Protein AF-A0A3D4CAU3-F1 (afdb_monomer)

Structure (mmCIF, N/CA/C/O backbone):
data_AF-A0A3D4CAU3-F1
#
_entry.id   AF-A0A3D4CAU3-F1
#
loop_
_atom_site.group_PDB
_atom_site.id
_atom_site.type_symbol
_atom_site.label_atom_id
_atom_site.label_alt_id
_atom_site.label_comp_id
_atom_site.label_asym_id
_atom_site.label_entity_id
_atom_site.label_seq_id
_atom_site.pdbx_PDB_ins_code
_atom_site.Cartn_x
_atom_site.Cartn_y
_atom_site.Cartn_z
_atom_site.occupancy
_atom_site.B_iso_or_equiv
_atom_site.auth_seq_id
_atom_site.auth_comp_id
_atom_site.auth_asym_id
_atom_site.auth_atom_id
_atom_site.pdbx_PDB_model_num
ATOM 1 N N . MET A 1 1 ? 18.551 -34.028 -12.114 1.00 36.06 1 MET A N 1
ATOM 2 C CA . MET A 1 1 ? 19.216 -32.709 -12.064 1.00 36.06 1 MET A CA 1
ATOM 3 C C . MET A 1 1 ? 18.669 -31.884 -13.228 1.00 36.06 1 MET A C 1
ATOM 5 O O . MET A 1 1 ? 19.133 -32.036 -14.348 1.00 36.06 1 MET A O 1
ATOM 9 N N . ILE A 1 2 ? 17.572 -31.149 -13.015 1.00 36.88 2 ILE A N 1
ATOM 10 C CA . ILE A 1 2 ? 16.923 -30.351 -14.068 1.00 36.88 2 ILE A CA 1
ATOM 11 C C . ILE A 1 2 ? 17.601 -28.984 -14.048 1.00 36.88 2 ILE A C 1
ATOM 13 O O . ILE A 1 2 ? 17.385 -28.197 -13.133 1.00 36.88 2 ILE A O 1
ATOM 17 N N . THR A 1 3 ? 18.489 -28.734 -15.006 1.00 39.81 3 THR A N 1
ATOM 18 C CA . THR A 1 3 ? 19.108 -27.423 -15.190 1.00 39.81 3 THR A CA 1
ATOM 19 C C . THR A 1 3 ? 18.064 -26.455 -15.742 1.00 39.81 3 THR A C 1
ATOM 21 O O . THR A 1 3 ? 17.482 -26.667 -16.807 1.00 39.81 3 THR A O 1
ATOM 24 N N . ASP A 1 4 ? 17.797 -25.402 -14.970 1.00 43.75 4 ASP A N 1
ATOM 25 C CA . ASP A 1 4 ? 16.832 -24.351 -15.276 1.00 43.75 4 ASP A CA 1
ATOM 26 C C . ASP A 1 4 ? 17.246 -23.584 -16.548 1.00 43.75 4 ASP A C 1
ATOM 28 O O . ASP A 1 4 ? 18.034 -22.636 -16.511 1.00 43.75 4 ASP A O 1
ATOM 32 N N . LYS A 1 5 ? 16.700 -24.000 -17.699 1.00 42.47 5 LYS A N 1
ATOM 33 C CA . LYS A 1 5 ? 16.861 -23.338 -19.008 1.00 42.47 5 LYS A CA 1
ATOM 34 C C . LYS A 1 5 ? 16.330 -21.892 -19.029 1.00 42.47 5 LYS A C 1
ATOM 36 O O . LYS A 1 5 ? 16.591 -21.179 -19.999 1.00 42.47 5 LYS A O 1
ATOM 41 N N . ASN A 1 6 ? 15.607 -21.437 -17.999 1.00 48.41 6 ASN A N 1
ATOM 42 C CA . ASN A 1 6 ? 15.067 -20.077 -17.928 1.00 48.41 6 ASN A CA 1
ATOM 43 C C . ASN A 1 6 ? 16.007 -19.066 -17.257 1.00 48.41 6 ASN A C 1
ATOM 45 O O . ASN A 1 6 ? 15.749 -17.864 -17.354 1.00 48.41 6 ASN A O 1
ATOM 49 N N . SER A 1 7 ? 17.094 -19.499 -16.611 1.00 47.62 7 SER A N 1
ATOM 50 C CA . SER A 1 7 ? 18.098 -18.578 -16.054 1.00 47.62 7 SER A CA 1
ATOM 51 C C . SER A 1 7 ? 18.842 -17.827 -17.167 1.00 47.62 7 SER A C 1
ATOM 53 O O . SER A 1 7 ? 18.922 -16.602 -17.140 1.00 47.62 7 SER A O 1
ATOM 55 N N . GLY A 1 8 ? 19.253 -18.533 -18.226 1.00 42.53 8 GLY A N 1
ATOM 56 C CA . GLY A 1 8 ? 19.983 -17.949 -19.357 1.00 42.53 8 GLY A CA 1
ATOM 57 C C . GLY A 1 8 ? 19.177 -16.922 -20.161 1.00 42.53 8 GLY A C 1
ATOM 58 O O . GLY A 1 8 ? 19.728 -15.920 -20.603 1.00 42.53 8 GLY A O 1
ATOM 59 N N . LYS A 1 9 ? 17.858 -17.110 -20.312 1.00 44.03 9 LYS A N 1
ATOM 60 C CA . LYS A 1 9 ? 16.991 -16.144 -21.018 1.00 44.03 9 LYS A CA 1
ATOM 61 C C . LYS A 1 9 ? 16.744 -14.868 -20.207 1.00 44.03 9 LYS A C 1
ATOM 63 O O . LYS A 1 9 ? 16.724 -13.786 -20.789 1.00 44.03 9 LYS A O 1
ATOM 68 N N . ARG A 1 10 ? 16.588 -14.987 -18.881 1.00 47.59 10 ARG A N 1
ATOM 69 C CA . ARG A 1 10 ? 16.491 -13.837 -17.960 1.00 47.59 10 ARG A CA 1
ATOM 70 C C . ARG A 1 10 ? 17.778 -13.010 -17.982 1.00 47.59 10 ARG A C 1
ATOM 72 O O . ARG A 1 10 ? 17.723 -11.791 -18.104 1.00 47.59 10 ARG A O 1
ATOM 79 N N . ASP A 1 11 ? 18.919 -13.688 -17.977 1.00 51.91 11 ASP A N 1
ATOM 80 C CA . ASP A 1 11 ? 20.245 -13.070 -17.986 1.00 51.91 11 ASP A CA 1
ATOM 81 C C . ASP A 1 11 ? 20.558 -12.360 -19.323 1.00 51.91 11 ASP A C 1
ATOM 83 O O . ASP A 1 11 ? 21.104 -11.258 -19.349 1.00 51.91 11 ASP A O 1
ATOM 87 N N . ILE A 1 12 ? 20.116 -12.929 -20.453 1.00 52.94 12 ILE A N 1
ATOM 88 C CA . ILE A 1 12 ? 20.201 -12.297 -21.783 1.00 52.94 12 ILE A CA 1
ATOM 89 C C . ILE A 1 12 ? 19.294 -11.062 -21.883 1.00 52.94 12 ILE A C 1
ATOM 91 O O . ILE A 1 12 ? 19.725 -10.035 -22.404 1.00 52.94 12 ILE A O 1
ATOM 95 N N . GLY A 1 13 ? 18.063 -11.122 -21.363 1.00 50.91 13 GLY A N 1
ATOM 96 C CA . GLY A 1 13 ? 17.147 -9.975 -21.357 1.00 50.91 13 GLY A CA 1
ATOM 97 C C . GLY A 1 13 ? 17.692 -8.791 -20.548 1.00 50.91 13 GLY A C 1
ATOM 98 O O . GLY A 1 13 ? 17.679 -7.655 -21.023 1.00 50.91 13 GLY A O 1
ATOM 99 N N . ILE A 1 14 ? 18.261 -9.068 -19.370 1.00 54.97 14 ILE A N 1
ATOM 100 C CA . ILE A 1 14 ? 18.934 -8.068 -18.526 1.00 54.97 14 ILE A CA 1
ATOM 101 C C . ILE A 1 14 ? 20.170 -7.490 -19.231 1.00 54.97 14 ILE A C 1
ATOM 103 O O . ILE A 1 14 ? 20.378 -6.274 -19.205 1.00 54.97 14 ILE A O 1
ATOM 107 N N . LYS A 1 15 ? 20.967 -8.320 -19.916 1.00 47.09 15 LYS A N 1
ATOM 108 C CA . LYS A 1 15 ? 22.127 -7.866 -20.705 1.00 47.09 15 LYS A CA 1
ATOM 109 C C . LYS A 1 15 ? 21.728 -6.964 -21.874 1.00 47.09 15 LYS A C 1
ATOM 111 O O . LYS A 1 15 ? 22.348 -5.921 -22.056 1.00 47.09 15 LYS A O 1
ATOM 116 N N . ILE A 1 16 ? 20.672 -7.297 -22.618 1.00 58.72 16 ILE A N 1
ATOM 117 C CA . ILE A 1 16 ? 20.190 -6.478 -23.746 1.00 58.72 16 ILE A CA 1
ATOM 118 C C . ILE A 1 16 ? 19.695 -5.110 -23.261 1.00 58.72 16 ILE A C 1
ATOM 120 O O . ILE A 1 16 ? 20.018 -4.090 -23.865 1.00 58.72 16 ILE A O 1
ATOM 124 N N . ILE A 1 17 ? 18.974 -5.063 -22.141 1.00 59.72 17 ILE A N 1
ATOM 125 C CA . ILE A 1 17 ? 18.500 -3.807 -21.541 1.00 59.72 17 ILE A CA 1
ATOM 126 C C . ILE A 1 17 ? 19.662 -2.979 -21.010 1.00 59.72 17 ILE A C 1
ATOM 128 O O . ILE A 1 17 ? 19.688 -1.769 -21.208 1.00 59.72 17 ILE A O 1
ATOM 132 N N . SER A 1 18 ? 20.650 -3.623 -20.391 1.00 57.09 18 SER A N 1
ATOM 133 C CA . SER A 1 18 ? 21.859 -2.945 -19.921 1.00 57.09 18 SER A CA 1
ATOM 134 C C . SER A 1 18 ? 22.619 -2.312 -21.089 1.00 57.09 18 SER A C 1
ATOM 136 O O . SER A 1 18 ? 23.052 -1.170 -20.987 1.00 57.09 18 SER A O 1
ATOM 138 N N . VAL A 1 19 ? 22.702 -2.999 -22.233 1.00 58.72 19 VAL A N 1
ATOM 139 C CA . VAL A 1 19 ? 23.301 -2.466 -23.466 1.00 58.72 19 VAL A CA 1
ATOM 140 C C . VAL A 1 19 ? 22.460 -1.331 -24.062 1.00 58.72 19 VAL A C 1
ATOM 142 O O . VAL A 1 19 ? 23.028 -0.311 -24.438 1.00 58.72 19 VAL A O 1
ATOM 145 N N . LEU A 1 20 ? 21.126 -1.438 -24.094 1.00 56.75 20 LEU A N 1
ATOM 146 C CA . LEU A 1 20 ? 20.252 -0.361 -24.583 1.00 56.75 20 LEU A CA 1
ATOM 147 C C . LEU A 1 20 ? 20.334 0.895 -23.699 1.00 56.75 20 LEU A C 1
ATOM 149 O O . LEU A 1 20 ? 20.398 2.012 -24.207 1.00 56.75 20 LEU A O 1
ATOM 153 N N . ILE A 1 21 ? 20.379 0.714 -22.376 1.00 59.22 21 ILE A N 1
ATOM 154 C CA . ILE A 1 21 ? 20.575 1.790 -21.398 1.00 59.22 21 ILE A CA 1
ATOM 155 C C . ILE A 1 21 ? 21.960 2.413 -21.578 1.00 59.22 21 ILE A C 1
ATOM 157 O O . ILE A 1 21 ? 22.061 3.635 -21.624 1.00 59.22 21 ILE A O 1
ATOM 161 N N . CYS A 1 22 ? 23.014 1.608 -21.740 1.00 56.44 22 CYS A N 1
ATOM 162 C CA . CYS A 1 22 ? 24.357 2.113 -22.018 1.00 56.44 22 CYS A CA 1
ATOM 163 C C . CYS A 1 22 ? 24.415 2.895 -23.335 1.00 56.44 22 CYS A C 1
ATOM 165 O O . CYS A 1 22 ? 25.023 3.956 -23.364 1.00 56.44 22 CYS A O 1
ATOM 167 N N . LEU A 1 23 ? 23.743 2.449 -24.399 1.00 54.41 23 LEU A N 1
ATOM 168 C CA . LEU A 1 23 ? 23.708 3.176 -25.673 1.00 54.41 23 LEU A CA 1
ATOM 169 C C . LEU A 1 23 ? 22.990 4.529 -25.555 1.00 54.41 23 LEU A C 1
ATOM 171 O O . LEU A 1 23 ? 23.456 5.504 -26.130 1.00 54.41 23 LEU A O 1
ATOM 175 N N . ILE A 1 24 ? 21.925 4.622 -24.752 1.00 55.97 24 ILE A N 1
ATOM 176 C CA . ILE A 1 24 ? 21.231 5.891 -24.461 1.00 55.97 24 ILE A CA 1
ATOM 177 C C . ILE A 1 24 ? 22.095 6.815 -23.577 1.00 55.97 24 ILE A C 1
ATOM 179 O O . ILE A 1 24 ? 22.087 8.034 -23.755 1.00 55.97 24 ILE A O 1
ATOM 183 N N . VAL A 1 25 ? 22.855 6.245 -22.635 1.00 50.62 25 VAL A N 1
ATOM 184 C CA . VAL A 1 25 ? 23.701 6.975 -21.672 1.00 50.62 25 VAL A CA 1
ATOM 185 C C . VAL A 1 25 ? 25.020 7.455 -22.292 1.00 50.62 25 VAL A C 1
ATOM 187 O O . VAL A 1 25 ? 25.486 8.535 -21.945 1.00 50.62 25 VAL A O 1
ATOM 190 N N . VAL A 1 26 ? 25.617 6.707 -23.225 1.00 50.75 26 VAL A N 1
ATOM 191 C CA . VAL A 1 26 ? 26.909 7.052 -23.853 1.00 50.75 26 VAL A CA 1
ATOM 192 C C . VAL A 1 26 ? 26.775 8.199 -24.866 1.00 50.75 26 VAL A C 1
ATOM 194 O O . VAL A 1 26 ? 27.728 8.945 -25.069 1.00 50.75 26 VAL A O 1
ATOM 197 N N . SER A 1 27 ? 25.588 8.423 -25.441 1.00 51.38 27 SER A N 1
ATOM 198 C CA . SER A 1 27 ? 25.324 9.555 -26.348 1.00 51.38 27 SER A CA 1
ATOM 199 C C . SER A 1 27 ? 24.945 10.875 -25.658 1.00 51.38 27 SER A C 1
ATOM 201 O O . SER A 1 27 ? 24.767 11.882 -26.338 1.00 51.38 27 SER A O 1
ATOM 203 N N . PHE A 1 28 ? 24.808 10.910 -24.328 1.00 49.53 28 PHE A N 1
ATOM 204 C CA . PHE A 1 28 ? 24.347 12.100 -23.609 1.00 49.53 28 PHE A CA 1
ATOM 205 C C . PHE A 1 28 ? 25.097 12.266 -22.276 1.00 49.53 28 PHE A C 1
ATOM 207 O O . PHE A 1 28 ? 24.905 11.452 -21.373 1.00 49.53 28 PHE A O 1
ATOM 214 N N . PRO A 1 29 ? 25.823 13.377 -22.041 1.00 43.00 29 PRO A N 1
ATOM 215 C CA . PRO A 1 29 ? 26.309 13.772 -20.708 1.00 43.00 29 PRO A CA 1
ATOM 216 C C . PRO A 1 29 ? 25.163 14.163 -19.737 1.00 43.00 29 PRO A C 1
ATOM 218 O O . PRO A 1 29 ? 25.324 15.001 -18.855 1.00 43.00 29 PRO A O 1
ATOM 221 N N . LEU A 1 30 ? 23.967 13.591 -19.914 1.00 47.00 30 LEU A N 1
ATOM 222 C CA . LEU A 1 30 ? 22.668 14.113 -19.484 1.00 47.00 30 LEU A CA 1
ATOM 223 C C . LEU A 1 30 ? 21.859 13.101 -18.660 1.00 47.00 30 LEU A C 1
ATOM 225 O O . LEU A 1 30 ? 20.650 13.261 -18.543 1.00 47.00 30 LEU A O 1
ATOM 229 N N . SER A 1 31 ? 22.465 12.062 -18.079 1.00 54.88 31 SER A N 1
ATOM 230 C CA . SER A 1 31 ? 21.725 10.984 -17.388 1.00 54.88 31 SER A CA 1
ATOM 231 C C . SER A 1 31 ? 20.725 11.492 -16.331 1.00 54.88 31 SER A C 1
ATOM 233 O O . SER A 1 31 ? 19.610 10.982 -16.254 1.00 54.88 31 SER A O 1
ATOM 235 N N . LYS A 1 32 ? 21.060 12.565 -15.596 1.00 54.97 32 LYS A N 1
ATOM 236 C CA . LYS A 1 32 ? 20.158 13.226 -14.629 1.00 54.97 32 LYS A CA 1
ATOM 237 C C . LYS A 1 32 ? 19.030 14.050 -15.269 1.00 54.97 32 LYS A C 1
ATOM 239 O O . LYS A 1 32 ? 17.979 14.210 -14.656 1.00 54.97 32 LYS A O 1
ATOM 244 N N . ALA A 1 33 ? 19.235 14.597 -16.466 1.00 57.69 33 ALA A N 1
ATOM 245 C CA . ALA A 1 33 ? 18.238 15.400 -17.181 1.00 57.69 33 ALA A CA 1
ATOM 246 C C . ALA A 1 33 ? 17.327 14.532 -18.064 1.00 57.69 33 ALA A C 1
ATOM 248 O O . ALA A 1 33 ? 16.121 14.762 -18.110 1.00 57.69 33 ALA A O 1
ATOM 249 N N . ALA A 1 34 ? 17.873 13.479 -18.681 1.00 57.75 34 ALA A N 1
ATOM 250 C CA . ALA A 1 34 ? 17.109 12.438 -19.364 1.00 57.75 34 ALA A CA 1
ATOM 251 C C . ALA A 1 34 ? 16.127 11.775 -18.396 1.00 57.75 34 ALA A C 1
ATOM 253 O O . ALA A 1 34 ? 14.964 11.581 -18.733 1.00 57.75 34 ALA A O 1
ATOM 254 N N . ASP A 1 35 ? 16.554 11.546 -17.154 1.00 62.97 35 ASP A N 1
ATOM 255 C CA . ASP A 1 35 ? 15.672 11.087 -16.093 1.00 62.97 35 ASP A CA 1
ATOM 256 C C . ASP A 1 35 ? 14.487 12.027 -15.844 1.00 62.97 35 ASP A C 1
ATOM 258 O O . ASP A 1 35 ? 13.463 11.560 -15.381 1.00 62.97 35 ASP A O 1
ATOM 262 N N . LYS A 1 36 ? 14.567 13.328 -16.127 1.00 65.00 36 LYS A N 1
ATOM 263 C CA . LYS A 1 36 ? 13.467 14.270 -15.858 1.00 65.00 36 LYS A CA 1
ATOM 264 C C . LYS A 1 36 ? 12.491 14.442 -17.021 1.00 65.00 36 LYS A C 1
ATOM 266 O O . LYS A 1 36 ? 11.392 14.929 -16.791 1.00 65.00 36 LYS A O 1
ATOM 271 N N . ILE A 1 37 ? 12.880 14.082 -18.247 1.00 66.75 37 ILE A N 1
ATOM 272 C CA . ILE A 1 37 ? 12.154 14.499 -19.465 1.00 66.75 37 ILE A CA 1
ATOM 273 C C . ILE A 1 37 ? 11.960 13.340 -20.464 1.00 66.75 37 ILE A C 1
ATOM 275 O O . ILE A 1 37 ? 11.021 13.349 -21.255 1.00 66.75 37 ILE A O 1
ATOM 279 N N . CYS A 1 38 ? 12.802 12.301 -20.430 1.00 77.81 38 CYS A N 1
ATOM 280 C CA . CYS A 1 38 ? 12.772 11.216 -21.411 1.00 77.81 38 CYS A CA 1
ATOM 281 C C . CYS A 1 38 ? 11.786 10.111 -21.011 1.00 77.81 38 CYS A C 1
ATOM 283 O O . CYS A 1 38 ? 12.129 9.170 -20.292 1.00 77.81 38 CYS A O 1
ATOM 285 N N . TYR A 1 39 ? 10.564 10.200 -21.537 1.00 80.38 39 TYR A N 1
ATOM 286 C CA . TYR A 1 39 ? 9.496 9.235 -21.278 1.00 80.38 39 TYR A CA 1
ATOM 287 C C . TYR A 1 39 ? 9.905 7.758 -21.484 1.00 80.38 39 TYR A C 1
ATOM 289 O O . TYR A 1 39 ? 9.725 6.976 -20.546 1.00 80.38 39 TYR A O 1
ATOM 297 N N . PRO A 1 40 ? 10.500 7.336 -22.626 1.00 83.50 40 PRO A N 1
ATOM 298 C CA . PRO A 1 40 ? 10.855 5.928 -22.833 1.00 83.50 40 PRO A CA 1
ATOM 299 C C . PRO A 1 40 ? 11.849 5.400 -21.794 1.00 83.50 40 PRO A C 1
ATOM 301 O O . PRO A 1 40 ? 11.735 4.263 -21.338 1.00 83.50 40 PRO A O 1
ATOM 304 N N . TYR A 1 41 ? 12.800 6.244 -21.386 1.00 82.12 41 TYR A N 1
ATOM 305 C CA . TYR A 1 41 ? 13.806 5.901 -20.387 1.00 82.12 41 TYR A CA 1
ATOM 306 C C . TYR A 1 41 ? 13.187 5.727 -18.996 1.00 82.12 41 TYR A C 1
ATOM 308 O O . TYR A 1 41 ? 13.441 4.728 -18.320 1.00 82.12 41 TYR A O 1
ATOM 316 N N . VAL A 1 42 ? 12.324 6.659 -18.584 1.00 85.38 42 VAL A N 1
ATOM 317 C CA . VAL A 1 42 ? 11.653 6.596 -17.279 1.00 85.38 42 VAL A CA 1
ATOM 318 C C . VAL A 1 42 ? 10.666 5.429 -17.223 1.00 85.38 42 VAL A C 1
ATOM 320 O O . VAL A 1 42 ? 10.639 4.708 -16.227 1.00 85.38 42 VAL A O 1
ATOM 323 N N . LYS A 1 43 ? 9.932 5.163 -18.310 1.00 88.62 43 LYS A N 1
ATOM 324 C CA . LYS A 1 43 ? 9.073 3.977 -18.432 1.00 88.62 43 LYS A CA 1
ATOM 325 C C . LYS A 1 43 ? 9.876 2.684 -18.272 1.00 88.62 43 LYS A C 1
ATOM 327 O O . LYS A 1 43 ? 9.462 1.802 -17.526 1.00 88.62 43 LYS A O 1
ATOM 332 N N . ALA A 1 44 ? 11.031 2.566 -18.931 1.00 89.75 44 ALA A N 1
ATOM 333 C CA . ALA A 1 44 ? 11.883 1.383 -18.805 1.00 89.75 44 ALA A CA 1
ATOM 334 C C . ALA A 1 44 ? 12.350 1.163 -17.355 1.00 89.75 44 ALA A C 1
ATOM 336 O O . ALA A 1 44 ? 12.348 0.031 -16.873 1.00 89.75 44 ALA A O 1
ATOM 337 N N . LYS A 1 45 ? 12.683 2.240 -16.630 1.00 91.69 45 LYS A N 1
ATOM 338 C CA . LYS A 1 45 ? 13.014 2.162 -15.201 1.00 91.69 45 LYS A CA 1
ATOM 339 C C . LYS A 1 45 ? 11.822 1.766 -14.329 1.00 91.69 45 LYS A C 1
ATOM 341 O O . LYS A 1 45 ? 12.009 0.961 -13.421 1.00 91.69 45 LYS A O 1
ATOM 346 N N . ALA A 1 46 ? 10.623 2.279 -14.612 1.00 91.56 46 ALA A N 1
ATOM 347 C CA . ALA A 1 46 ? 9.400 1.888 -13.910 1.00 91.56 46 ALA A CA 1
ATOM 348 C C . ALA A 1 46 ? 9.126 0.385 -14.075 1.00 91.56 46 ALA A C 1
ATOM 350 O O . ALA A 1 46 ? 8.892 -0.320 -13.099 1.00 91.56 46 ALA A O 1
ATOM 351 N N . VAL A 1 47 ? 9.249 -0.138 -15.298 1.00 94.75 47 VAL A N 1
ATOM 352 C CA . VAL A 1 47 ? 9.081 -1.575 -15.556 1.00 94.75 47 VAL A CA 1
ATOM 353 C C . VAL A 1 47 ? 10.183 -2.397 -14.883 1.00 94.75 47 VAL A C 1
ATOM 355 O O . VAL A 1 47 ? 9.891 -3.432 -14.293 1.00 94.75 47 VAL A O 1
ATOM 358 N N . ALA A 1 48 ? 11.439 -1.940 -14.906 1.00 93.56 48 ALA A N 1
ATOM 359 C CA . ALA A 1 48 ? 12.535 -2.618 -14.212 1.00 93.56 48 ALA A CA 1
ATOM 360 C C . ALA A 1 48 ? 12.323 -2.665 -12.686 1.00 93.56 48 ALA A C 1
ATOM 362 O O . ALA A 1 48 ? 12.608 -3.688 -12.062 1.00 93.56 48 ALA A O 1
ATOM 363 N N . TYR A 1 49 ? 11.794 -1.586 -12.100 1.00 94.19 49 TYR A N 1
ATOM 364 C CA . TYR A 1 49 ? 11.354 -1.540 -10.704 1.00 94.19 49 TYR A CA 1
ATOM 365 C C . TYR A 1 49 ? 10.306 -2.624 -10.419 1.00 94.19 49 TYR A C 1
ATOM 367 O O . TYR A 1 49 ? 10.514 -3.445 -9.527 1.00 94.19 49 TYR A O 1
ATOM 375 N N . LEU A 1 50 ? 9.241 -2.689 -11.224 1.00 96.12 50 LEU A N 1
ATOM 376 C CA . LEU A 1 50 ? 8.171 -3.674 -11.054 1.00 96.12 50 LEU A CA 1
ATOM 377 C C . LEU A 1 50 ? 8.663 -5.117 -11.214 1.00 96.12 50 LEU A C 1
ATOM 379 O O . LEU A 1 50 ? 8.342 -5.965 -10.386 1.00 96.12 50 LEU A O 1
ATOM 383 N N . CYS A 1 51 ? 9.485 -5.390 -12.232 1.00 95.62 51 CYS A N 1
ATOM 384 C CA . CYS A 1 51 ? 10.071 -6.716 -12.450 1.00 95.62 51 CYS A CA 1
ATOM 385 C C . CYS A 1 51 ? 10.893 -7.162 -11.240 1.00 95.62 51 CYS A C 1
ATOM 387 O O . CYS A 1 51 ? 10.791 -8.306 -10.812 1.00 95.62 51 CYS A O 1
ATOM 389 N N . LYS A 1 52 ? 11.691 -6.248 -10.670 1.00 94.81 52 LYS A N 1
ATOM 390 C CA . LYS A 1 52 ? 12.503 -6.532 -9.486 1.00 94.81 52 LYS A CA 1
ATOM 391 C C . LYS A 1 52 ? 11.649 -6.756 -8.240 1.00 94.81 52 LYS A C 1
ATOM 393 O O . LYS A 1 52 ? 11.965 -7.651 -7.467 1.00 94.81 52 LYS A O 1
ATOM 398 N N . LYS A 1 53 ? 10.621 -5.930 -8.024 1.00 94.94 53 LYS A N 1
ATOM 399 C CA . LYS A 1 53 ? 9.744 -6.023 -6.850 1.00 94.94 53 LYS A CA 1
ATOM 400 C C . LYS A 1 53 ? 8.937 -7.319 -6.874 1.00 94.94 53 LYS A C 1
ATOM 402 O O . LYS A 1 53 ? 8.978 -8.069 -5.912 1.00 94.94 53 LYS A O 1
ATOM 407 N N . TYR A 1 54 ? 8.270 -7.614 -7.985 1.00 95.88 54 TYR A N 1
ATOM 408 C CA . TYR A 1 54 ? 7.321 -8.728 -8.080 1.00 95.88 54 TYR A CA 1
ATOM 409 C C . TYR A 1 54 ? 7.908 -10.031 -8.634 1.00 95.88 54 TYR A C 1
ATOM 411 O O . TYR A 1 54 ? 7.139 -10.951 -8.902 1.00 95.88 54 TYR A O 1
ATOM 419 N N . ASP A 1 55 ? 9.231 -10.104 -8.831 1.00 95.12 55 ASP A N 1
ATOM 420 C CA . ASP A 1 55 ? 9.922 -11.214 -9.515 1.00 95.12 55 ASP A CA 1
ATOM 421 C C . ASP A 1 55 ? 9.208 -11.632 -10.818 1.00 95.12 55 ASP A C 1
ATOM 423 O O . ASP A 1 55 ? 8.933 -12.801 -11.088 1.00 95.12 55 ASP A O 1
ATOM 427 N N . ALA A 1 56 ? 8.852 -10.629 -11.619 1.00 95.12 56 ALA A N 1
ATOM 428 C CA . ALA A 1 56 ? 8.023 -10.775 -12.811 1.00 95.12 56 ALA A CA 1
ATOM 429 C C . ALA A 1 56 ? 8.812 -10.465 -14.087 1.00 95.12 56 ALA A C 1
ATOM 431 O O . ALA A 1 56 ? 9.863 -9.813 -14.062 1.00 95.12 56 ALA A O 1
ATOM 432 N N . LYS A 1 57 ? 8.308 -10.920 -15.238 1.00 94.00 57 LYS A N 1
ATOM 433 C CA . LYS A 1 57 ? 8.905 -10.594 -16.535 1.00 94.00 57 LYS A CA 1
ATOM 434 C C . LYS A 1 57 ? 8.353 -9.268 -17.037 1.00 94.00 57 LYS A C 1
ATOM 436 O O . LYS A 1 57 ? 7.202 -8.917 -16.820 1.00 94.00 57 LYS A O 1
ATOM 441 N N . ILE A 1 58 ? 9.156 -8.584 -17.844 1.00 89.94 58 ILE A N 1
ATOM 442 C CA . ILE A 1 58 ? 8.771 -7.338 -18.525 1.00 89.94 58 ILE A CA 1
ATOM 443 C C . ILE A 1 58 ? 7.476 -7.501 -19.323 1.00 89.94 58 ILE A C 1
ATOM 445 O O . ILE A 1 58 ? 6.647 -6.599 -19.342 1.00 89.94 58 ILE A O 1
ATOM 449 N N . THR A 1 59 ? 7.307 -8.656 -19.971 1.00 91.88 59 THR A N 1
ATOM 450 C CA . THR A 1 59 ? 6.135 -8.983 -20.793 1.00 91.88 59 THR A CA 1
ATOM 451 C C . THR A 1 59 ? 4.850 -9.150 -19.994 1.00 91.88 59 THR A C 1
ATOM 453 O O . THR A 1 59 ? 3.782 -9.160 -20.596 1.00 91.88 59 THR A O 1
ATOM 456 N N . ASP A 1 60 ? 4.947 -9.293 -18.673 1.00 94.94 60 ASP A N 1
ATOM 457 C CA . ASP A 1 60 ? 3.789 -9.498 -17.807 1.00 94.94 60 ASP A CA 1
ATOM 458 C C . ASP A 1 60 ? 3.105 -8.157 -17.473 1.00 94.94 60 ASP A C 1
ATOM 460 O O . ASP A 1 60 ? 1.939 -8.140 -17.084 1.00 94.94 60 ASP A O 1
ATOM 464 N N . PHE A 1 61 ? 3.802 -7.029 -17.674 1.00 95.75 61 PHE A N 1
ATOM 465 C CA . PHE A 1 61 ? 3.288 -5.682 -17.430 1.00 95.75 61 PHE A CA 1
ATOM 466 C C . PHE A 1 61 ? 2.817 -5.022 -18.724 1.00 95.75 61 PHE A C 1
ATOM 468 O O . PHE A 1 61 ? 3.609 -4.684 -19.609 1.00 95.75 61 PHE A O 1
ATOM 475 N N . LYS A 1 62 ? 1.517 -4.753 -18.808 1.00 95.12 62 LYS A N 1
ATOM 476 C CA . LYS A 1 62 ? 0.909 -4.036 -19.930 1.00 95.12 62 LYS A CA 1
ATOM 477 C C . LYS A 1 62 ? 0.680 -2.580 -19.544 1.00 95.12 62 LYS A C 1
ATOM 479 O O . LYS A 1 62 ? -0.047 -2.303 -18.601 1.00 95.12 62 LYS A O 1
ATOM 484 N N . LEU A 1 63 ? 1.289 -1.643 -20.269 1.00 91.56 63 LEU A N 1
ATOM 485 C CA . LEU A 1 63 ? 1.006 -0.218 -20.077 1.00 91.56 63 LEU A CA 1
ATOM 486 C C . LEU A 1 63 ? -0.406 0.097 -20.593 1.00 91.56 63 LEU A C 1
ATOM 488 O O . LEU A 1 63 ? -0.715 -0.231 -21.739 1.00 91.56 63 LEU A O 1
ATOM 492 N N . ILE A 1 64 ? -1.218 0.745 -19.762 1.00 87.31 64 ILE A N 1
ATOM 493 C CA . ILE A 1 64 ? -2.578 1.189 -20.083 1.00 87.31 64 ILE A CA 1
ATOM 494 C C . ILE A 1 64 ? -2.589 2.671 -20.441 1.00 87.31 64 ILE A C 1
ATOM 496 O O . ILE A 1 64 ? -3.069 3.027 -21.513 1.00 87.31 64 ILE A O 1
ATOM 500 N N . ASP A 1 65 ? -2.012 3.509 -19.582 1.00 81.88 65 ASP A N 1
ATOM 501 C CA . ASP A 1 65 ? -1.949 4.959 -19.769 1.00 81.88 65 ASP A CA 1
ATOM 502 C C . ASP A 1 65 ? -0.704 5.548 -19.084 1.00 81.88 65 ASP A C 1
ATOM 504 O O . ASP A 1 65 ? 0.009 4.866 -18.340 1.00 81.88 65 ASP A O 1
ATOM 508 N N . SER A 1 66 ? -0.393 6.816 -19.347 1.00 81.00 66 SER A N 1
ATOM 509 C CA . SER A 1 66 ? 0.709 7.516 -18.697 1.00 81.00 66 SER A CA 1
ATOM 510 C C . SER A 1 66 ? 0.603 9.036 -18.772 1.00 81.00 66 SER A C 1
ATOM 512 O O . SER A 1 66 ? 0.284 9.592 -19.819 1.00 81.00 66 SER A O 1
ATOM 514 N N . ARG A 1 67 ? 1.034 9.717 -17.706 1.00 78.12 67 ARG A N 1
ATOM 515 C CA . ARG A 1 67 ? 1.277 11.168 -17.694 1.00 78.12 67 ARG A CA 1
ATOM 516 C C . ARG A 1 67 ? 2.759 11.445 -17.825 1.00 78.12 67 ARG A C 1
ATOM 518 O O . ARG A 1 67 ? 3.596 10.852 -17.139 1.00 78.12 67 ARG A O 1
ATOM 525 N N . HIS A 1 68 ? 3.070 12.419 -18.665 1.00 72.94 68 HIS A N 1
ATOM 526 C CA . HIS A 1 68 ? 4.420 12.935 -18.801 1.00 72.94 68 HIS A CA 1
ATOM 527 C C . HIS A 1 68 ? 4.763 13.887 -17.653 1.00 72.94 68 HIS A C 1
ATOM 529 O O . HIS A 1 68 ? 3.891 14.564 -17.112 1.00 72.94 68 HIS A O 1
ATOM 535 N N . ALA A 1 69 ? 6.041 13.960 -17.289 1.00 68.94 69 ALA A N 1
ATOM 536 C CA . ALA A 1 69 ? 6.479 14.981 -16.351 1.00 68.94 69 ALA A CA 1
ATOM 537 C C . ALA A 1 69 ? 6.276 16.383 -16.949 1.00 68.94 69 ALA A C 1
ATOM 539 O O . ALA A 1 69 ? 6.459 16.590 -18.151 1.00 68.94 69 ALA A O 1
ATOM 540 N N . GLY A 1 70 ? 5.899 17.343 -16.113 1.00 65.62 70 GLY A N 1
ATOM 541 C CA . GLY A 1 70 ? 5.609 18.692 -16.573 1.00 65.62 70 GLY A CA 1
ATOM 542 C C . GLY A 1 70 ? 5.262 19.650 -15.448 1.00 65.62 70 GLY A C 1
ATOM 543 O O . GLY A 1 70 ? 5.024 19.257 -14.301 1.00 65.62 70 GLY A O 1
ATOM 544 N N . THR A 1 71 ? 5.245 20.932 -15.793 1.00 66.94 71 THR A N 1
ATOM 545 C CA . THR A 1 71 ? 4.842 21.990 -14.875 1.00 66.94 71 THR A CA 1
ATOM 546 C C . THR A 1 71 ? 3.337 22.198 -14.897 1.00 66.94 71 THR A C 1
ATOM 548 O O . THR A 1 71 ? 2.717 22.130 -15.956 1.00 66.94 71 THR A O 1
ATOM 551 N N . TYR A 1 72 ? 2.763 22.518 -13.745 1.00 66.75 72 TYR A N 1
ATOM 552 C CA . TYR A 1 72 ? 1.371 22.931 -13.616 1.00 66.75 72 TYR A CA 1
ATOM 553 C C . TYR A 1 72 ? 1.273 24.130 -12.675 1.00 66.75 72 TYR A C 1
ATOM 555 O O . TYR A 1 72 ? 2.149 24.346 -11.834 1.00 66.75 72 TYR A O 1
ATOM 563 N N . TRP A 1 73 ? 0.211 24.910 -12.840 1.00 63.47 73 TRP A N 1
ATOM 564 C CA . TRP A 1 73 ? -0.120 25.988 -11.921 1.00 63.47 73 TRP A CA 1
ATOM 565 C C . TRP A 1 73 ? -0.863 25.409 -10.731 1.00 63.47 73 TRP A C 1
ATOM 567 O O . TRP A 1 73 ? -1.916 24.791 -10.878 1.00 63.47 73 TRP A O 1
ATOM 577 N N . ASP A 1 74 ? -0.266 25.563 -9.562 1.00 63.16 74 ASP A N 1
ATOM 578 C CA . ASP A 1 74 ? -0.814 25.074 -8.316 1.00 63.16 74 ASP A CA 1
ATOM 579 C C . ASP A 1 74 ? -1.504 26.226 -7.581 1.00 63.16 74 ASP A C 1
ATOM 581 O O . ASP A 1 74 ? -0.862 27.198 -7.182 1.00 63.16 74 ASP A O 1
ATOM 585 N N . SER A 1 75 ? -2.827 26.126 -7.456 1.00 58.47 75 SER A N 1
ATOM 586 C CA . SER A 1 75 ? -3.695 27.129 -6.829 1.00 58.47 75 SER A CA 1
ATOM 587 C C . SER A 1 75 ? -4.097 26.764 -5.396 1.00 58.47 75 SER A C 1
ATOM 589 O O . SER A 1 75 ? -4.927 27.436 -4.800 1.00 58.47 75 SER A O 1
ATOM 591 N N . SER A 1 76 ? -3.548 25.682 -4.837 1.00 59.31 76 SER A N 1
ATOM 592 C CA . SER A 1 76 ? -3.940 25.162 -3.515 1.00 59.31 76 SER A CA 1
ATOM 593 C C . SER A 1 76 ? -3.363 25.932 -2.322 1.00 59.31 76 SER A C 1
ATOM 595 O O . SER A 1 76 ? -3.780 25.685 -1.193 1.00 59.31 76 SER A O 1
ATOM 597 N N . ARG A 1 77 ? -2.361 26.801 -2.541 1.00 52.91 77 ARG A N 1
ATOM 598 C CA . ARG A 1 77 ? -1.650 27.493 -1.448 1.00 52.91 77 ARG A CA 1
ATOM 599 C C . ARG A 1 77 ? -2.119 28.923 -1.204 1.00 52.91 77 ARG A C 1
ATOM 601 O O . ARG A 1 77 ? -1.770 29.450 -0.160 1.00 52.91 77 ARG A O 1
ATOM 608 N N . ASP A 1 78 ? -2.876 29.518 -2.126 1.00 51.38 78 ASP 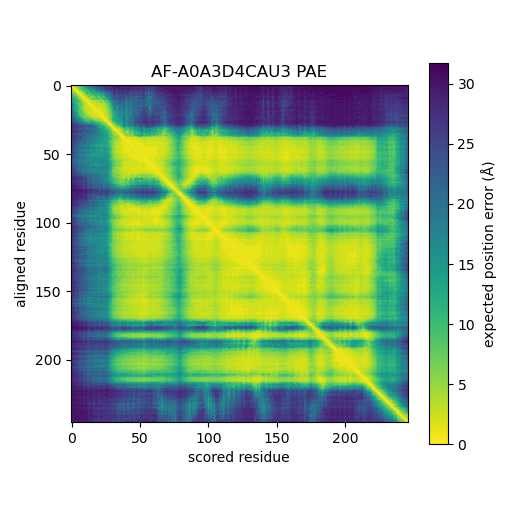A N 1
ATOM 609 C CA . ASP A 1 78 ? -3.626 30.768 -1.943 1.00 51.38 78 ASP A CA 1
ATOM 610 C C . ASP A 1 78 ? -4.372 31.109 -3.246 1.00 51.38 78 ASP A C 1
ATOM 612 O O . ASP A 1 78 ? -3.791 31.001 -4.328 1.00 51.38 78 ASP A O 1
ATOM 616 N N . GLU A 1 79 ? -5.620 31.585 -3.176 1.00 53.81 79 GLU A N 1
ATOM 617 C CA . GLU A 1 79 ? -6.393 31.993 -4.372 1.00 53.81 79 GLU A CA 1
ATOM 618 C C . GLU A 1 79 ? -5.731 33.159 -5.137 1.00 53.81 79 GLU A C 1
ATOM 620 O O . GLU A 1 79 ? -5.978 33.356 -6.328 1.00 53.81 79 GLU A O 1
ATOM 625 N N . LEU A 1 80 ? -4.848 33.907 -4.467 1.00 50.91 80 LEU A N 1
ATOM 626 C CA . LEU A 1 80 ? -4.135 35.068 -5.005 1.00 50.91 80 LEU A CA 1
ATOM 627 C C . LEU A 1 80 ? -2.749 34.742 -5.589 1.00 50.91 80 LEU A C 1
ATOM 629 O O . LEU A 1 80 ? -2.206 35.562 -6.330 1.00 50.91 80 LEU A O 1
ATOM 633 N N . PHE A 1 81 ? -2.177 33.565 -5.305 1.00 52.44 81 PHE A N 1
ATOM 634 C CA . PHE A 1 81 ? -0.817 33.210 -5.728 1.00 52.44 81 PHE A CA 1
ATOM 635 C C . PHE A 1 81 ? -0.755 31.800 -6.322 1.00 52.44 81 PHE A C 1
ATOM 637 O O . PHE A 1 81 ? -0.605 30.802 -5.620 1.00 52.44 81 PHE A O 1
ATOM 644 N N . GLN A 1 82 ? -0.792 31.726 -7.655 1.00 57.50 82 GLN A N 1
ATOM 645 C CA . GLN A 1 82 ? -0.462 30.502 -8.383 1.00 57.50 82 GLN A CA 1
ATOM 646 C C . GLN A 1 82 ? 1.057 30.336 -8.428 1.00 57.50 82 GLN A C 1
ATOM 648 O O . GLN A 1 82 ? 1.776 31.229 -8.881 1.00 57.50 82 GLN A O 1
ATOM 653 N N . PHE A 1 83 ? 1.558 29.182 -7.994 1.00 62.06 83 PHE A N 1
ATOM 654 C CA . PHE A 1 83 ? 2.978 28.852 -8.096 1.00 62.06 83 PHE A CA 1
ATOM 655 C C . PHE A 1 83 ? 3.197 27.746 -9.123 1.00 62.06 83 PHE A C 1
ATOM 657 O O . PHE A 1 83 ? 2.379 26.839 -9.292 1.00 62.06 83 PHE A O 1
ATOM 664 N N . LEU A 1 84 ? 4.323 27.835 -9.831 1.00 63.12 84 LEU A N 1
ATOM 665 C CA . LEU A 1 84 ? 4.714 26.824 -10.800 1.00 63.12 84 LEU A CA 1
ATOM 666 C C . LEU A 1 84 ? 5.223 25.591 -10.048 1.00 63.12 84 LEU A C 1
ATOM 668 O O . LEU A 1 84 ? 6.293 25.612 -9.435 1.00 63.12 84 LEU A O 1
ATOM 672 N N . ALA A 1 85 ? 4.454 24.512 -10.093 1.00 66.56 85 ALA A N 1
ATOM 673 C CA . ALA A 1 85 ? 4.798 23.241 -9.482 1.00 66.56 85 ALA A CA 1
ATOM 674 C C . ALA A 1 85 ? 5.184 22.212 -10.549 1.00 66.56 85 ALA A C 1
ATOM 676 O O . ALA A 1 85 ? 4.801 22.315 -11.712 1.00 66.56 85 ALA A O 1
ATOM 677 N N . TRP A 1 86 ? 5.968 21.209 -10.154 1.00 68.31 86 TRP A N 1
ATOM 678 C CA . TRP A 1 86 ? 6.424 20.133 -11.034 1.00 68.31 86 TRP A CA 1
ATOM 679 C C . TRP A 1 86 ? 5.752 18.822 -10.642 1.00 68.31 86 TRP A C 1
ATOM 681 O O . TRP A 1 86 ? 5.826 18.432 -9.477 1.00 68.31 86 TRP A O 1
ATOM 691 N N . LYS A 1 87 ? 5.161 18.129 -11.615 1.00 72.94 87 LYS A N 1
ATOM 692 C CA . LYS A 1 87 ? 4.698 16.743 -11.483 1.00 72.94 87 LYS A CA 1
ATOM 693 C C . LYS A 1 87 ? 5.633 15.829 -12.260 1.00 72.94 87 LYS A C 1
ATOM 695 O O . LYS A 1 87 ? 5.958 16.107 -13.411 1.00 72.94 87 LYS A O 1
ATOM 700 N N . ASP A 1 88 ? 6.067 14.744 -11.628 1.00 76.12 88 ASP A N 1
ATOM 701 C CA . ASP A 1 88 ? 6.889 13.715 -12.272 1.00 76.12 88 ASP A CA 1
ATOM 702 C C . ASP A 1 88 ? 6.028 12.746 -13.112 1.00 76.12 88 ASP A C 1
ATOM 704 O O . ASP A 1 88 ? 4.792 12.831 -13.145 1.00 76.12 88 ASP A O 1
ATOM 708 N N . PHE A 1 89 ? 6.688 11.815 -13.797 1.00 80.38 89 PHE A N 1
ATOM 709 C CA . PHE A 1 89 ? 6.041 10.759 -14.565 1.00 80.38 89 PHE A CA 1
ATOM 710 C C . PHE A 1 89 ? 5.190 9.849 -13.682 1.00 80.38 89 PHE A C 1
ATOM 712 O O . PHE A 1 89 ? 5.569 9.494 -12.562 1.00 80.38 89 PHE A O 1
ATOM 719 N N . ALA A 1 90 ? 4.067 9.419 -14.240 1.00 83.94 90 ALA A N 1
ATOM 720 C CA . ALA A 1 90 ? 3.254 8.366 -13.665 1.00 83.94 90 ALA A CA 1
ATOM 721 C C . ALA A 1 90 ? 2.657 7.499 -14.776 1.00 83.94 90 ALA A C 1
ATOM 723 O O . ALA A 1 90 ? 2.433 7.964 -15.897 1.00 83.94 90 ALA A O 1
ATOM 724 N N . PHE A 1 91 ? 2.461 6.225 -14.467 1.00 85.19 91 PHE A N 1
ATOM 725 C CA . PHE A 1 91 ? 2.086 5.188 -15.419 1.00 85.19 91 PHE A CA 1
ATOM 726 C C . PHE A 1 91 ? 0.962 4.349 -14.831 1.00 85.19 91 PHE A C 1
ATOM 728 O O . PHE A 1 91 ? 1.027 3.989 -13.661 1.00 85.19 91 PHE A O 1
ATOM 735 N N . GLU A 1 92 ? -0.021 3.992 -15.641 1.00 88.31 92 GLU A N 1
ATOM 736 C CA . GLU A 1 92 ? -1.008 2.974 -15.302 1.00 88.31 92 GLU A CA 1
ATOM 737 C C . GLU A 1 92 ? -0.609 1.669 -15.987 1.00 88.31 92 GLU A C 1
ATOM 739 O O . GLU A 1 92 ? -0.420 1.624 -17.207 1.00 88.31 92 GLU A O 1
ATOM 744 N N . PHE A 1 93 ? -0.469 0.604 -15.209 1.00 90.00 93 PHE A N 1
ATOM 745 C CA . PHE A 1 93 ? -0.151 -0.728 -15.702 1.00 90.00 93 PHE A CA 1
ATOM 746 C C . PHE A 1 93 ? -1.270 -1.709 -15.374 1.00 90.00 93 PHE A C 1
ATOM 748 O O . PHE A 1 93 ? -1.993 -1.558 -14.396 1.00 90.00 93 PHE A O 1
ATOM 755 N N . GLU A 1 94 ? -1.372 -2.749 -16.190 1.00 92.06 94 GLU A N 1
ATOM 756 C CA . GLU A 1 94 ? -2.155 -3.947 -15.931 1.00 92.06 94 GLU A CA 1
ATOM 757 C C . GLU A 1 94 ? -1.191 -5.125 -15.711 1.00 92.06 94 GLU A C 1
ATOM 759 O O . GLU A 1 94 ? -0.279 -5.345 -16.514 1.00 92.06 94 GLU A O 1
ATOM 764 N N . TYR A 1 95 ? -1.383 -5.863 -14.614 1.00 94.94 95 TYR A N 1
ATOM 765 C CA . TYR A 1 95 ? -0.629 -7.064 -14.238 1.00 94.94 95 TYR A CA 1
ATOM 766 C C . TYR A 1 95 ? -1.560 -8.030 -13.499 1.00 94.94 95 TYR A C 1
ATOM 768 O O . TYR A 1 95 ? -2.320 -7.609 -12.630 1.00 94.94 95 TYR A O 1
ATOM 776 N N . ASN A 1 96 ? -1.545 -9.317 -13.859 1.00 94.62 96 ASN A N 1
ATOM 777 C CA . ASN A 1 96 ? -2.431 -10.344 -13.285 1.00 94.62 96 ASN A CA 1
ATOM 778 C C . ASN A 1 96 ? -3.923 -9.942 -13.254 1.00 94.62 96 ASN A C 1
ATOM 780 O O . ASN A 1 96 ? -4.635 -10.210 -12.288 1.00 94.62 96 ASN A O 1
ATOM 784 N N . GLY A 1 97 ? -4.393 -9.270 -14.312 1.00 89.88 97 GLY A N 1
ATOM 785 C CA . GLY A 1 97 ? -5.781 -8.809 -14.442 1.00 89.88 97 GLY A CA 1
ATOM 786 C C . GLY A 1 97 ? -6.155 -7.619 -13.551 1.00 89.88 97 GLY A C 1
ATOM 787 O O . GLY A 1 97 ? -7.325 -7.248 -13.501 1.00 89.88 97 GLY A O 1
ATOM 788 N N . ARG A 1 98 ? -5.187 -7.011 -12.856 1.00 88.50 98 ARG A N 1
ATOM 789 C CA . ARG A 1 98 ? -5.382 -5.835 -12.003 1.00 88.50 98 ARG A CA 1
ATOM 790 C C . ARG A 1 98 ? -4.722 -4.617 -12.627 1.00 88.50 98 ARG A C 1
ATOM 792 O O . ARG A 1 98 ? -3.595 -4.708 -13.112 1.00 88.50 98 ARG A O 1
ATOM 799 N N . LYS A 1 99 ? -5.416 -3.481 -12.583 1.00 87.12 99 LYS A N 1
ATOM 800 C CA . LYS A 1 99 ? -4.868 -2.175 -12.957 1.00 87.12 99 LYS A CA 1
ATOM 801 C C . LYS A 1 99 ? -4.344 -1.462 -11.722 1.00 87.12 99 LYS A C 1
ATOM 803 O O . LYS A 1 99 ? -4.955 -1.558 -10.662 1.00 87.12 99 LYS A O 1
ATOM 808 N N . PHE A 1 100 ? -3.224 -0.774 -11.867 1.00 86.25 100 PHE A N 1
ATOM 809 C CA . PHE A 1 100 ? -2.551 -0.086 -10.775 1.00 86.25 100 PHE A CA 1
ATOM 810 C C . PHE A 1 100 ? -1.659 1.028 -11.324 1.00 86.25 100 PHE A C 1
ATOM 812 O O . PHE A 1 100 ? -1.266 1.016 -12.495 1.00 86.25 100 PHE A O 1
ATOM 819 N N . PHE A 1 101 ? -1.324 1.987 -10.473 1.00 85.94 101 PHE A N 1
ATOM 820 C CA . PHE A 1 101 ? -0.489 3.122 -10.823 1.00 85.94 101 PHE A CA 1
ATOM 821 C C . PHE A 1 101 ? 0.930 2.944 -10.306 1.00 85.94 101 PHE A C 1
ATOM 823 O O . PHE A 1 101 ? 1.165 2.462 -9.202 1.00 85.94 101 PHE A O 1
ATOM 830 N N . VAL A 1 102 ? 1.887 3.411 -11.100 1.00 87.12 102 VAL A N 1
ATOM 831 C CA . VAL A 1 102 ? 3.284 3.580 -10.719 1.00 87.12 102 VAL A CA 1
ATOM 832 C C . VAL A 1 102 ? 3.620 5.056 -10.792 1.00 87.12 102 VAL A C 1
ATOM 834 O O . VAL A 1 102 ? 3.621 5.653 -11.870 1.00 87.12 102 VAL A O 1
ATOM 837 N N . ASN A 1 103 ? 3.945 5.636 -9.646 1.00 82.50 103 ASN A N 1
ATOM 838 C CA . ASN A 1 103 ? 4.342 7.026 -9.514 1.00 82.50 103 ASN A CA 1
ATOM 839 C C . ASN A 1 103 ? 5.847 7.128 -9.326 1.00 82.50 103 ASN A C 1
ATOM 841 O O . ASN A 1 103 ? 6.459 6.365 -8.571 1.00 82.50 103 ASN A O 1
ATOM 845 N N . ARG A 1 104 ? 6.443 8.116 -9.987 1.00 79.12 104 ARG A N 1
ATOM 846 C CA . ARG A 1 104 ? 7.810 8.517 -9.702 1.00 79.12 104 ARG A CA 1
ATOM 847 C C . ARG A 1 104 ? 7.825 9.697 -8.744 1.00 79.12 104 ARG A C 1
ATOM 849 O O . ARG A 1 104 ? 7.071 10.648 -8.912 1.00 79.12 104 ARG A O 1
ATOM 856 N N . ASN A 1 105 ? 8.704 9.642 -7.756 1.00 73.31 105 ASN A N 1
ATOM 857 C CA . ASN A 1 105 ? 8.942 10.747 -6.846 1.00 73.31 105 ASN A CA 1
ATOM 858 C C . ASN A 1 105 ? 10.412 10.773 -6.425 1.00 73.31 105 ASN A C 1
ATOM 860 O O . ASN A 1 105 ? 10.953 9.764 -5.971 1.00 73.31 105 ASN A O 1
ATOM 864 N N . ASP A 1 106 ? 11.050 11.926 -6.618 1.00 71.50 106 ASP A N 1
ATOM 865 C CA . ASP A 1 106 ? 12.465 12.168 -6.318 1.00 71.50 106 ASP A CA 1
ATOM 866 C C . ASP A 1 106 ? 13.393 11.056 -6.850 1.00 71.50 106 ASP A C 1
ATOM 868 O O . ASP A 1 106 ? 14.239 10.492 -6.157 1.00 71.50 106 ASP A O 1
ATOM 872 N N . GLY A 1 107 ? 13.161 10.655 -8.105 1.00 72.88 107 GLY A N 1
ATOM 873 C CA . GLY A 1 107 ? 13.944 9.617 -8.780 1.00 72.88 107 GLY A CA 1
ATOM 874 C C . GLY A 1 107 ? 13.623 8.171 -8.380 1.00 72.88 107 GLY A C 1
ATOM 875 O O . GLY A 1 107 ? 14.147 7.256 -9.016 1.00 72.88 107 GLY A O 1
ATOM 876 N N . LYS A 1 108 ? 12.753 7.942 -7.391 1.00 79.88 108 LYS A N 1
ATOM 877 C CA . LYS A 1 108 ? 12.305 6.613 -6.946 1.00 79.88 108 LYS A CA 1
ATOM 878 C C . LYS A 1 108 ? 10.920 6.281 -7.503 1.00 79.88 108 LYS A C 1
ATOM 880 O O . LYS A 1 108 ? 10.132 7.182 -7.773 1.00 79.88 108 LYS A O 1
ATOM 885 N N . PHE A 1 109 ? 10.633 4.990 -7.661 1.00 85.00 109 PHE A N 1
ATOM 886 C CA . PHE A 1 109 ? 9.333 4.491 -8.111 1.00 85.00 109 PHE A CA 1
ATOM 887 C C . PHE A 1 109 ? 8.577 3.828 -6.970 1.00 85.00 109 PHE A C 1
ATOM 889 O O . PHE A 1 109 ? 9.182 3.212 -6.087 1.00 85.00 109 PHE A O 1
ATOM 896 N N . TYR A 1 110 ? 7.261 3.967 -7.036 1.00 84.38 110 TYR A N 1
ATOM 897 C CA . TYR A 1 110 ? 6.307 3.460 -6.069 1.00 84.38 110 TYR A CA 1
ATOM 898 C C . TYR A 1 110 ? 5.033 3.056 -6.789 1.00 84.38 110 TYR A C 1
ATOM 900 O O . TYR A 1 110 ? 4.666 3.699 -7.771 1.00 84.38 110 TYR A O 1
ATOM 908 N N . ASP A 1 111 ? 4.349 2.038 -6.291 1.00 89.12 111 ASP A N 1
ATOM 909 C CA . ASP A 1 111 ? 3.126 1.533 -6.899 1.00 89.12 111 ASP A CA 1
ATOM 910 C C . ASP A 1 111 ? 2.076 1.178 -5.846 1.00 89.12 111 ASP A C 1
ATOM 912 O O . ASP A 1 111 ? 2.421 0.887 -4.699 1.00 89.12 111 ASP A O 1
ATOM 916 N N . ASP A 1 112 ? 0.808 1.184 -6.248 1.00 86.62 112 ASP A N 1
ATOM 917 C CA . ASP A 1 112 ? -0.327 0.830 -5.396 1.00 86.62 112 ASP A CA 1
ATOM 918 C C . ASP A 1 112 ? -0.879 -0.586 -5.651 1.00 86.62 112 ASP A C 1
ATOM 920 O O . ASP A 1 112 ? -1.960 -0.918 -5.163 1.00 86.62 112 ASP A O 1
ATOM 924 N N . TYR A 1 113 ? -0.126 -1.461 -6.334 1.00 90.44 113 TYR A N 1
ATOM 925 C CA . TYR A 1 113 ? -0.590 -2.797 -6.735 1.00 90.44 113 TYR A CA 1
ATOM 926 C C . TYR A 1 113 ? -1.023 -3.669 -5.546 1.00 90.44 113 TYR A C 1
ATOM 928 O O . TYR A 1 113 ? -1.998 -4.410 -5.641 1.00 90.44 113 TYR A O 1
ATOM 936 N N . GLN A 1 114 ? -0.307 -3.585 -4.418 1.00 91.38 114 GLN A N 1
ATOM 937 C CA . GLN A 1 114 ? -0.599 -4.378 -3.212 1.00 91.38 114 GLN A CA 1
ATOM 938 C C . GLN A 1 114 ? -1.577 -3.704 -2.247 1.00 91.38 114 GLN A C 1
ATOM 940 O O . GLN A 1 114 ? -1.917 -4.297 -1.226 1.00 91.38 114 GLN A O 1
ATOM 945 N N . LEU A 1 115 ? -2.006 -2.470 -2.520 1.00 87.62 115 LEU A N 1
ATOM 946 C CA . LEU A 1 115 ? -2.733 -1.664 -1.540 1.00 87.62 115 LEU A CA 1
ATOM 947 C C . LEU A 1 115 ?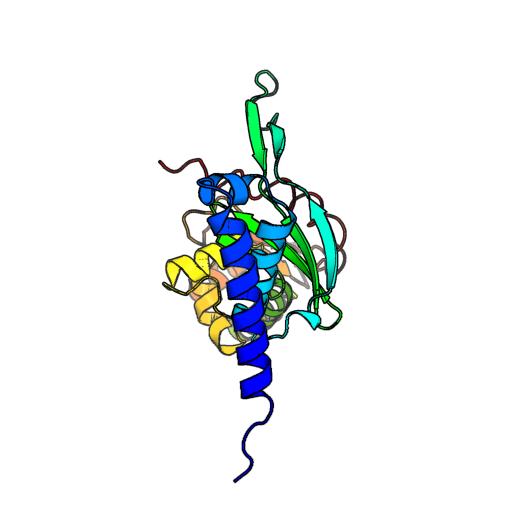 -4.060 -2.318 -1.140 1.00 87.62 115 LEU A C 1
ATOM 949 O O . LEU A 1 115 ? -4.372 -2.391 0.042 1.00 87.62 115 LEU A O 1
ATOM 953 N N . GLU A 1 116 ? -4.788 -2.882 -2.106 1.00 86.12 116 GLU A N 1
ATOM 954 C CA . GLU A 1 116 ? -6.025 -3.619 -1.831 1.00 86.12 116 GLU A CA 1
ATOM 955 C C . GLU A 1 116 ? -5.788 -4.898 -1.016 1.00 86.12 116 GLU A C 1
ATOM 957 O O . GLU A 1 116 ? -6.558 -5.200 -0.104 1.00 86.12 116 GLU A O 1
ATOM 962 N N . ASP A 1 117 ? -4.726 -5.650 -1.310 1.00 91.94 117 ASP A N 1
ATOM 963 C CA . ASP A 1 117 ? -4.416 -6.859 -0.547 1.00 91.94 117 ASP A CA 1
ATOM 964 C C . ASP A 1 117 ? -4.058 -6.499 0.908 1.00 91.94 117 ASP A C 1
ATOM 966 O O . ASP A 1 117 ? -4.533 -7.151 1.837 1.00 91.94 117 ASP A O 1
ATOM 970 N N . ILE A 1 118 ? -3.300 -5.415 1.115 1.00 92.88 118 ILE A N 1
ATOM 971 C CA . ILE A 1 118 ? -2.938 -4.903 2.445 1.00 92.88 118 ILE A CA 1
ATOM 972 C C . ILE A 1 118 ? -4.182 -4.437 3.213 1.00 92.88 118 ILE A C 1
ATOM 974 O O . ILE A 1 118 ? -4.326 -4.792 4.382 1.00 92.88 118 ILE A O 1
ATOM 978 N N . GLU A 1 119 ? -5.097 -3.692 2.581 1.00 91.19 119 GLU A N 1
ATOM 979 C CA . GLU A 1 119 ? -6.375 -3.286 3.191 1.00 91.19 119 GLU A CA 1
ATOM 980 C C . GLU A 1 119 ? -7.179 -4.505 3.658 1.00 91.19 119 GLU A C 1
ATOM 982 O O . GLU A 1 119 ? -7.676 -4.528 4.787 1.00 91.19 119 GLU A O 1
ATOM 987 N N . ASN A 1 120 ? -7.261 -5.546 2.823 1.00 93.31 120 ASN A N 1
ATOM 988 C CA . ASN A 1 120 ? -7.964 -6.782 3.157 1.00 93.31 120 ASN A CA 1
ATOM 989 C C . ASN A 1 120 ? -7.297 -7.512 4.330 1.00 93.31 120 ASN A C 1
ATOM 991 O O . ASN A 1 120 ? -7.976 -7.873 5.290 1.00 93.31 120 ASN A O 1
ATOM 995 N N . TRP A 1 121 ? -5.971 -7.687 4.310 1.00 97.19 121 TRP A N 1
ATOM 996 C CA . TRP A 1 121 ? -5.260 -8.347 5.409 1.00 97.19 121 TRP A CA 1
ATOM 997 C C . TRP A 1 121 ? -5.390 -7.578 6.726 1.00 97.19 121 TRP A C 1
ATOM 999 O O . TRP A 1 121 ? -5.641 -8.184 7.769 1.00 97.19 121 TRP A O 1
ATOM 1009 N N . CYS A 1 122 ? -5.269 -6.249 6.678 1.00 95.19 122 CYS A N 1
ATOM 1010 C CA . CYS A 1 122 ? -5.473 -5.388 7.838 1.00 95.19 122 CYS A CA 1
ATOM 1011 C C . CYS A 1 122 ? -6.896 -5.529 8.374 1.00 95.19 122 CYS A C 1
ATOM 1013 O O . CYS A 1 122 ? -7.067 -5.737 9.570 1.00 95.19 122 CYS A O 1
ATOM 1015 N N . THR A 1 123 ? -7.905 -5.484 7.502 1.00 94.38 123 THR A N 1
ATOM 1016 C CA . THR A 1 123 ? -9.314 -5.641 7.888 1.00 94.38 123 THR A CA 1
ATOM 1017 C C . THR A 1 123 ? -9.555 -6.973 8.593 1.00 94.38 123 THR A C 1
ATOM 1019 O O . THR A 1 123 ? -10.091 -6.983 9.697 1.00 94.38 123 THR A O 1
ATOM 1022 N N . GLU A 1 124 ? -9.085 -8.086 8.025 1.00 96.06 124 GLU A N 1
ATOM 1023 C CA . GLU A 1 124 ? -9.208 -9.411 8.648 1.00 96.06 124 GLU A CA 1
ATOM 1024 C C . GLU A 1 124 ? -8.525 -9.478 10.025 1.00 96.06 124 GLU A C 1
ATOM 1026 O O . GLU A 1 124 ? -9.042 -10.086 10.967 1.00 96.06 124 GLU A O 1
ATOM 1031 N N . TRP A 1 125 ? -7.352 -8.851 10.169 1.00 97.56 125 TRP A N 1
ATOM 1032 C CA . TRP A 1 125 ? -6.654 -8.802 11.451 1.00 97.56 125 TRP A CA 1
ATOM 1033 C C . TRP A 1 125 ? -7.424 -7.961 12.475 1.00 97.56 125 TRP A C 1
ATOM 1035 O O . TRP A 1 125 ? -7.599 -8.397 13.613 1.00 97.56 125 TRP A O 1
ATOM 1045 N N . LEU A 1 126 ? -7.916 -6.786 12.078 1.00 95.25 126 LEU A N 1
ATOM 1046 C CA . LEU A 1 126 ? -8.692 -5.881 12.928 1.00 95.25 126 LEU A CA 1
ATOM 1047 C C . LEU A 1 126 ? -9.997 -6.543 13.395 1.00 95.25 126 LEU A C 1
ATOM 1049 O O . LEU A 1 126 ? -10.301 -6.504 14.586 1.00 95.25 126 LEU A O 1
ATOM 1053 N N . GLN A 1 127 ? -10.702 -7.233 12.495 1.00 94.00 127 GLN A N 1
ATOM 1054 C CA . GLN A 1 127 ? -11.901 -8.016 12.812 1.00 94.00 127 GLN A CA 1
ATOM 1055 C C . GLN A 1 127 ? -11.646 -9.048 13.904 1.00 94.00 127 GLN A C 1
ATOM 1057 O O . GLN A 1 127 ? -12.381 -9.139 14.883 1.00 94.00 127 GLN A O 1
ATOM 1062 N N . LYS A 1 128 ? -10.571 -9.823 13.750 1.00 96.25 128 LYS A N 1
ATOM 1063 C CA . LYS A 1 128 ? -10.259 -10.928 14.657 1.00 96.25 128 LYS A CA 1
ATOM 1064 C C . LYS A 1 128 ? -9.740 -10.468 16.022 1.00 96.25 128 LYS A C 1
ATOM 1066 O O . LYS A 1 128 ? -9.917 -11.183 17.004 1.00 96.25 128 LYS A O 1
ATOM 1071 N N . ASN A 1 129 ? -9.040 -9.336 16.078 1.00 96.38 129 ASN A N 1
ATOM 1072 C CA . ASN A 1 129 ? -8.269 -8.938 17.262 1.00 96.38 129 ASN A CA 1
ATOM 1073 C C . ASN A 1 129 ? -8.820 -7.704 17.987 1.00 96.38 129 ASN A C 1
ATOM 1075 O O . ASN A 1 129 ? -8.373 -7.423 19.100 1.00 96.38 129 ASN A O 1
ATOM 1079 N N . ILE A 1 130 ? -9.742 -6.959 17.372 1.00 93.62 130 ILE A N 1
ATOM 1080 C CA . ILE A 1 130 ? -10.279 -5.710 17.924 1.00 93.62 130 ILE A CA 1
ATOM 1081 C C . ILE A 1 130 ? -11.798 -5.766 18.006 1.00 93.62 130 ILE A C 1
ATOM 1083 O O . ILE A 1 130 ? -12.345 -5.690 19.107 1.00 93.62 130 ILE A O 1
ATOM 1087 N N . ASP A 1 131 ? -12.473 -5.867 16.860 1.00 90.69 131 ASP A N 1
ATOM 1088 C CA . ASP A 1 131 ? -13.932 -5.921 16.804 1.00 90.69 131 ASP A CA 1
ATOM 1089 C C . ASP A 1 131 ? -14.424 -6.462 15.456 1.00 90.69 131 ASP A C 1
ATOM 1091 O O . ASP A 1 131 ? -14.038 -5.952 14.403 1.00 90.69 131 ASP A O 1
ATOM 1095 N N . GLU A 1 132 ? -15.299 -7.467 15.488 1.00 90.50 132 GLU A N 1
ATOM 1096 C CA . GLU A 1 132 ? -15.787 -8.184 14.301 1.00 90.50 132 GLU A CA 1
ATOM 1097 C C . GLU A 1 132 ? -16.570 -7.297 13.325 1.00 90.50 132 GLU A C 1
ATOM 1099 O O . GLU A 1 132 ? -16.655 -7.598 12.135 1.00 90.50 132 GLU A O 1
ATOM 1104 N N . ASN A 1 133 ? -17.110 -6.181 13.814 1.00 88.25 133 ASN A N 1
ATOM 1105 C CA . ASN A 1 133 ? -17.904 -5.254 13.019 1.00 88.25 133 ASN A CA 1
ATOM 1106 C C . ASN A 1 133 ? -17.050 -4.257 12.208 1.00 88.25 133 ASN A C 1
ATOM 1108 O O . ASN A 1 133 ? -17.596 -3.508 11.395 1.00 88.25 133 ASN A O 1
ATOM 1112 N N . ILE A 1 134 ? -15.720 -4.255 12.371 1.00 89.19 134 ILE A N 1
ATOM 1113 C CA . ILE A 1 134 ? -14.815 -3.554 11.447 1.00 89.19 134 ILE A CA 1
ATOM 1114 C C . ILE A 1 134 ? -14.919 -4.244 10.088 1.00 89.19 134 ILE A C 1
ATOM 1116 O O . ILE A 1 134 ? -14.706 -5.441 9.988 1.00 89.19 134 ILE A O 1
ATOM 1120 N N . VAL A 1 135 ? -15.223 -3.516 9.021 1.00 89.25 135 VAL A N 1
ATOM 1121 C CA . VAL A 1 135 ? -15.381 -4.091 7.669 1.00 89.25 135 VAL A CA 1
ATOM 1122 C C . VAL A 1 135 ? -14.436 -3.504 6.637 1.00 89.25 135 VAL A C 1
ATOM 1124 O O . VAL A 1 135 ? -14.452 -3.921 5.480 1.00 89.25 135 VAL A O 1
ATOM 1127 N N . GLY A 1 136 ? -13.600 -2.558 7.050 1.00 89.06 136 GLY A N 1
ATOM 1128 C CA . GLY A 1 136 ? -12.585 -1.997 6.184 1.00 89.06 136 GLY A CA 1
ATOM 1129 C C . GLY A 1 136 ? -11.660 -1.037 6.907 1.00 89.06 136 GLY A C 1
ATOM 1130 O O . GLY A 1 136 ? -11.995 -0.467 7.946 1.00 89.06 136 GLY A O 1
ATOM 1131 N N . ILE A 1 137 ? -10.511 -0.815 6.292 1.00 87.31 137 ILE A N 1
ATOM 1132 C CA . ILE A 1 137 ? -9.619 0.306 6.559 1.00 87.31 137 ILE A CA 1
ATOM 1133 C C . ILE A 1 137 ? -9.332 0.989 5.223 1.00 87.31 137 ILE A C 1
ATOM 1135 O O . ILE A 1 137 ? -9.210 0.316 4.197 1.00 87.31 137 ILE A O 1
ATOM 1139 N N . GLU A 1 138 ? -9.279 2.316 5.224 1.00 85.19 138 GLU A N 1
ATOM 1140 C CA . GLU A 1 138 ? -8.811 3.082 4.073 1.00 85.19 138 GLU A CA 1
ATOM 1141 C C . GLU A 1 138 ? -7.307 3.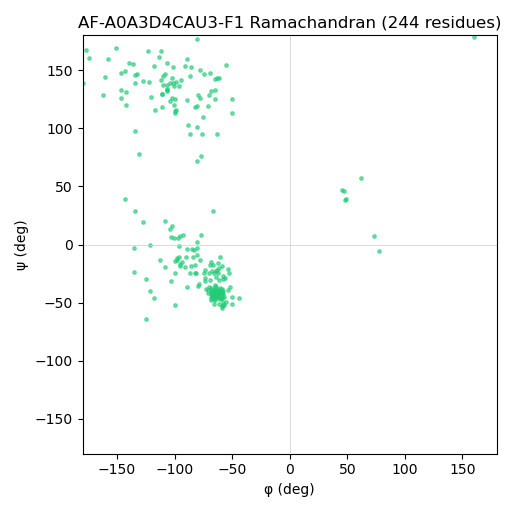279 4.161 1.00 85.19 138 GLU A C 1
ATOM 1143 O O . GLU A 1 138 ? -6.810 3.819 5.154 1.00 85.19 138 GLU A O 1
ATOM 1148 N N . LEU A 1 139 ? -6.589 2.859 3.121 1.00 81.50 139 LEU A N 1
ATOM 1149 C CA . LEU A 1 139 ? -5.161 3.101 3.007 1.00 81.50 139 LEU A CA 1
ATOM 1150 C C . LEU A 1 139 ? -4.851 3.865 1.720 1.00 81.50 139 LEU A C 1
ATOM 1152 O O . LEU A 1 139 ? -5.374 3.589 0.637 1.00 81.50 139 LEU A O 1
ATOM 1156 N N . ILE A 1 140 ? -3.925 4.807 1.844 1.00 78.38 140 ILE A N 1
ATOM 1157 C CA . ILE A 1 140 ? -3.312 5.527 0.730 1.00 78.38 140 ILE A CA 1
ATOM 1158 C C . ILE A 1 140 ? -1.839 5.139 0.613 1.00 78.38 140 ILE A C 1
ATOM 1160 O O . ILE A 1 140 ? -1.261 4.522 1.511 1.00 78.38 140 ILE A O 1
ATOM 1164 N N . ILE A 1 141 ? -1.197 5.489 -0.501 1.00 76.38 141 ILE A N 1
ATOM 1165 C CA . ILE A 1 141 ? 0.180 5.046 -0.753 1.00 76.38 141 ILE A CA 1
ATOM 1166 C C . ILE A 1 141 ? 1.183 5.608 0.275 1.00 76.38 141 ILE A C 1
ATOM 1168 O O . ILE A 1 141 ? 2.154 4.932 0.615 1.00 76.38 141 ILE A O 1
ATOM 1172 N N . ASP A 1 142 ? 0.906 6.775 0.866 1.00 77.75 142 ASP A N 1
ATOM 1173 C CA . ASP A 1 142 ? 1.735 7.358 1.932 1.00 77.75 142 ASP A CA 1
ATOM 1174 C C . ASP A 1 142 ? 1.811 6.460 3.177 1.00 77.75 142 ASP A C 1
ATOM 1176 O O . ASP A 1 142 ? 2.844 6.408 3.847 1.00 77.75 142 ASP A O 1
ATOM 1180 N N . ASN A 1 143 ? 0.764 5.676 3.457 1.00 83.38 143 ASN A N 1
ATOM 1181 C CA . ASN A 1 143 ? 0.780 4.695 4.542 1.00 83.38 143 ASN A CA 1
ATOM 1182 C C . ASN A 1 143 ? 1.821 3.597 4.295 1.00 83.38 143 ASN A C 1
ATOM 1184 O O . ASN A 1 143 ? 2.555 3.213 5.207 1.00 83.38 143 ASN A O 1
ATOM 1188 N N . TYR A 1 144 ? 1.933 3.132 3.050 1.00 82.56 144 TYR A N 1
ATOM 1189 C CA . TYR A 1 144 ? 2.981 2.198 2.653 1.00 82.56 144 TYR A CA 1
ATOM 1190 C C . TYR A 1 144 ? 4.371 2.840 2.760 1.00 82.56 144 TYR A C 1
ATOM 1192 O O . TYR A 1 144 ? 5.298 2.196 3.247 1.00 82.56 144 TYR A O 1
ATOM 1200 N N . PHE A 1 145 ? 4.534 4.117 2.396 1.00 80.88 145 PHE A N 1
ATOM 1201 C CA . PHE A 1 145 ? 5.826 4.808 2.532 1.00 80.88 145 PHE A CA 1
ATOM 1202 C C . PHE A 1 145 ? 6.277 4.944 3.975 1.00 80.88 145 PHE A C 1
ATOM 1204 O O . PHE A 1 145 ? 7.439 4.671 4.272 1.00 80.88 145 PHE A O 1
ATOM 1211 N N . ASN A 1 146 ? 5.366 5.329 4.865 1.00 84.25 146 ASN A N 1
ATOM 1212 C CA . ASN A 1 146 ? 5.647 5.395 6.292 1.00 84.25 146 ASN A CA 1
ATOM 1213 C C . ASN A 1 146 ? 6.073 4.028 6.826 1.00 84.25 146 ASN A C 1
ATOM 1215 O O . ASN A 1 146 ? 7.094 3.945 7.496 1.00 84.25 146 ASN A O 1
ATOM 1219 N N . TYR A 1 147 ? 5.367 2.953 6.462 1.00 88.50 147 TYR A N 1
ATOM 1220 C CA . TYR A 1 147 ? 5.753 1.600 6.862 1.00 88.50 147 TYR A CA 1
ATOM 1221 C C . TYR A 1 147 ? 7.164 1.228 6.387 1.00 88.50 147 TYR A C 1
ATOM 1223 O O . TYR A 1 147 ? 8.005 0.835 7.192 1.00 88.50 147 TYR A O 1
ATOM 1231 N N . ILE A 1 148 ? 7.447 1.385 5.090 1.00 87.56 148 ILE A N 1
ATOM 1232 C CA . ILE A 1 148 ? 8.760 1.056 4.524 1.00 87.56 148 ILE A CA 1
ATOM 1233 C C . ILE A 1 148 ? 9.869 1.867 5.206 1.00 87.56 148 ILE A C 1
ATOM 1235 O O . ILE A 1 148 ? 10.912 1.303 5.526 1.00 87.56 148 ILE A O 1
ATOM 1239 N N . ALA A 1 149 ? 9.639 3.158 5.458 1.00 85.31 149 ALA A N 1
ATOM 1240 C CA . ALA A 1 149 ? 10.600 4.031 6.124 1.00 85.31 149 ALA A CA 1
ATOM 1241 C C . ALA A 1 149 ? 10.804 3.670 7.603 1.00 85.31 149 ALA A C 1
ATOM 1243 O O . ALA A 1 149 ? 11.938 3.547 8.046 1.00 85.31 149 ALA A O 1
ATOM 1244 N N . ASN A 1 150 ? 9.726 3.468 8.361 1.00 88.50 150 ASN A N 1
ATOM 1245 C CA . ASN A 1 150 ? 9.789 3.180 9.797 1.00 88.50 150 ASN A CA 1
ATOM 1246 C C . ASN A 1 150 ? 10.360 1.794 10.105 1.00 88.50 150 ASN A C 1
ATOM 1248 O O . ASN A 1 150 ? 10.866 1.566 11.201 1.00 88.50 150 ASN A O 1
ATOM 1252 N N . CYS A 1 151 ? 10.262 0.867 9.153 1.00 91.19 151 CYS A N 1
ATOM 1253 C CA . CYS A 1 151 ? 10.774 -0.492 9.284 1.00 91.19 151 CYS A CA 1
ATOM 1254 C C . CYS A 1 151 ? 12.075 -0.726 8.496 1.00 91.19 151 CYS A C 1
ATOM 1256 O O . CYS A 1 151 ? 12.444 -1.884 8.296 1.00 91.19 151 CYS A O 1
ATOM 1258 N N . ASP A 1 152 ? 12.738 0.338 8.016 1.00 89.56 152 ASP A N 1
ATOM 1259 C CA . ASP A 1 152 ? 13.987 0.294 7.236 1.00 89.56 152 ASP A CA 1
ATOM 1260 C C . ASP A 1 152 ? 13.962 -0.718 6.073 1.00 89.56 152 ASP A C 1
ATOM 1262 O O . ASP A 1 152 ? 14.940 -1.410 5.769 1.00 89.56 152 ASP A O 1
ATOM 1266 N N . LYS A 1 153 ? 12.814 -0.832 5.397 1.00 89.25 153 LYS A N 1
ATOM 1267 C CA . LYS A 1 153 ? 12.638 -1.770 4.287 1.00 89.25 153 LYS A CA 1
ATOM 1268 C C . LYS A 1 153 ? 13.020 -1.135 2.951 1.00 89.25 153 LYS A C 1
ATOM 1270 O O . LYS A 1 153 ? 13.066 0.079 2.765 1.00 89.25 153 LYS A O 1
ATOM 1275 N N . SER A 1 154 ? 13.303 -1.983 1.965 1.00 87.94 154 SER A N 1
ATOM 1276 C CA . SER A 1 154 ? 13.523 -1.523 0.591 1.00 87.94 154 SER A CA 1
ATOM 1277 C C . SER A 1 154 ? 12.199 -1.129 -0.069 1.00 87.94 154 SER A C 1
ATOM 1279 O O . SER A 1 154 ? 11.200 -1.816 0.108 1.00 87.94 154 SER A O 1
ATOM 1281 N N . ASN A 1 155 ? 12.201 -0.127 -0.953 1.00 80.12 155 ASN A N 1
ATOM 1282 C CA . ASN A 1 155 ? 11.027 0.219 -1.774 1.00 80.12 155 ASN A CA 1
ATOM 1283 C C . ASN A 1 155 ? 10.520 -0.932 -2.671 1.00 80.12 155 ASN A C 1
ATOM 1285 O O . ASN A 1 155 ? 9.391 -0.870 -3.161 1.00 80.12 155 ASN A O 1
ATOM 1289 N N . ASN A 1 156 ? 11.357 -1.951 -2.909 1.00 87.38 156 ASN A N 1
ATOM 1290 C CA . ASN A 1 156 ? 11.005 -3.166 -3.654 1.00 87.38 156 ASN A CA 1
ATOM 1291 C C . ASN A 1 156 ? 10.517 -4.304 -2.744 1.00 87.38 156 ASN A C 1
ATOM 1293 O O . ASN A 1 156 ? 10.422 -5.438 -3.199 1.00 87.38 156 ASN A O 1
ATOM 1297 N N . TYR A 1 157 ? 10.305 -4.048 -1.455 1.00 91.75 157 TYR A N 1
ATOM 1298 C CA . TYR A 1 157 ? 9.781 -5.057 -0.550 1.00 91.75 157 TYR A CA 1
ATOM 1299 C C . TYR A 1 157 ? 8.324 -5.365 -0.907 1.00 91.75 157 TYR A C 1
ATOM 1301 O O . TYR A 1 157 ? 7.522 -4.456 -1.116 1.00 91.75 157 TYR A O 1
ATOM 1309 N N . VAL A 1 158 ? 7.999 -6.652 -1.001 1.00 94.50 158 VAL A N 1
ATOM 1310 C CA . VAL A 1 158 ? 6.640 -7.136 -1.255 1.00 94.50 158 VAL A CA 1
ATOM 1311 C C . VAL A 1 158 ? 6.050 -7.554 0.077 1.00 94.50 158 VAL A C 1
ATOM 1313 O O . VAL A 1 158 ? 6.542 -8.504 0.684 1.00 94.50 158 VAL A O 1
ATOM 1316 N N . LEU A 1 159 ? 5.005 -6.856 0.527 1.00 94.94 159 LEU A N 1
ATOM 1317 C CA . LEU A 1 159 ? 4.323 -7.242 1.761 1.00 94.94 159 LEU A CA 1
ATOM 1318 C C . LEU A 1 159 ? 3.567 -8.544 1.553 1.00 94.94 159 LEU A C 1
ATOM 1320 O O . LEU A 1 159 ? 3.012 -8.817 0.488 1.00 94.94 159 LEU A O 1
ATOM 1324 N N . THR A 1 160 ? 3.498 -9.305 2.624 1.00 95.94 160 THR A N 1
ATOM 1325 C CA . THR A 1 160 ? 2.732 -10.530 2.736 1.00 95.94 160 THR A CA 1
ATOM 1326 C C . THR A 1 160 ? 1.764 -10.418 3.904 1.00 95.94 160 THR A C 1
ATOM 1328 O O . THR A 1 160 ? 1.889 -9.561 4.780 1.00 95.94 160 THR A O 1
ATOM 1331 N N . LYS A 1 161 ? 0.804 -11.340 3.972 1.00 97.00 161 LYS A N 1
ATOM 1332 C CA . LYS A 1 161 ? -0.168 -11.380 5.067 1.00 97.00 161 LYS A CA 1
ATOM 1333 C C . LYS A 1 161 ? 0.483 -11.503 6.453 1.00 97.00 161 LYS A C 1
ATOM 1335 O O . LYS A 1 161 ? -0.085 -11.003 7.423 1.00 97.00 161 LYS A O 1
ATOM 1340 N N . SER A 1 162 ? 1.658 -12.126 6.583 1.00 97.38 162 SER A N 1
ATOM 1341 C CA . SER A 1 162 ? 2.360 -12.201 7.876 1.00 97.38 162 SER A CA 1
ATOM 1342 C C . SER A 1 162 ? 2.862 -10.845 8.371 1.00 97.38 162 SER A C 1
ATOM 1344 O O . SER A 1 162 ? 2.999 -10.666 9.577 1.00 97.38 162 SER A O 1
ATOM 1346 N N . ASP A 1 163 ? 3.058 -9.878 7.474 1.00 97.19 163 ASP A N 1
ATOM 1347 C CA . ASP A 1 163 ? 3.567 -8.547 7.819 1.00 97.19 163 ASP A CA 1
ATOM 1348 C C . ASP A 1 163 ? 2.470 -7.630 8.381 1.00 97.19 163 ASP A C 1
ATOM 1350 O O . ASP A 1 163 ? 2.761 -6.562 8.907 1.00 97.19 163 ASP A O 1
ATOM 1354 N N . THR A 1 164 ? 1.201 -8.049 8.320 1.00 96.75 164 THR A N 1
ATOM 1355 C CA . THR A 1 164 ? 0.023 -7.225 8.645 1.00 96.75 164 THR A CA 1
ATOM 1356 C C . THR A 1 164 ? 0.119 -6.515 9.992 1.00 96.75 164 THR A C 1
ATOM 1358 O O . THR A 1 164 ? -0.192 -5.330 10.088 1.00 96.75 164 THR A O 1
ATOM 1361 N N . LYS A 1 165 ? 0.549 -7.215 11.050 1.00 95.81 165 LYS A N 1
ATOM 1362 C CA . LYS A 1 165 ? 0.646 -6.591 12.376 1.00 95.81 165 LYS A CA 1
ATOM 1363 C C . LYS A 1 165 ? 1.784 -5.574 12.445 1.00 95.81 165 LYS A C 1
ATOM 1365 O O . LYS A 1 165 ? 1.591 -4.498 13.000 1.00 95.81 165 LYS A O 1
ATOM 1370 N N . GLU A 1 166 ? 2.938 -5.894 11.861 1.00 96.12 166 GLU A N 1
ATOM 1371 C CA . GLU A 1 166 ? 4.061 -4.954 11.771 1.00 96.12 166 GLU A CA 1
ATOM 1372 C C . GLU A 1 166 ? 3.654 -3.717 10.961 1.00 96.12 166 GLU A C 1
ATOM 1374 O O . GLU A 1 166 ? 3.943 -2.596 11.372 1.00 96.12 166 GLU A O 1
ATOM 1379 N N . PHE A 1 167 ? 2.917 -3.906 9.863 1.00 95.00 167 PHE A N 1
ATOM 1380 C CA . PHE A 1 167 ? 2.358 -2.815 9.073 1.00 95.00 167 PHE A CA 1
ATOM 1381 C C . PHE A 1 167 ? 1.436 -1.925 9.908 1.00 95.00 167 PHE A C 1
ATOM 1383 O O . PHE A 1 167 ? 1.686 -0.724 10.001 1.00 95.00 167 PHE A O 1
ATOM 1390 N N . LEU A 1 168 ? 0.422 -2.503 10.567 1.00 93.75 168 LEU A N 1
ATOM 1391 C CA . LEU A 1 168 ? -0.541 -1.770 11.399 1.00 93.75 168 LEU A CA 1
ATOM 1392 C C . LEU A 1 168 ? 0.118 -0.952 12.520 1.00 93.75 168 LEU A C 1
ATOM 1394 O O . LEU A 1 168 ? -0.419 0.083 12.901 1.00 93.75 168 LEU A O 1
ATOM 1398 N N . ASP A 1 169 ? 1.280 -1.379 13.017 1.00 92.69 169 ASP A N 1
ATOM 1399 C CA . ASP A 1 169 ? 2.030 -0.663 14.055 1.00 92.69 169 ASP A CA 1
ATOM 1400 C C . ASP A 1 169 ? 2.935 0.460 13.526 1.00 92.69 169 ASP A C 1
ATOM 1402 O O . ASP A 1 169 ? 3.489 1.222 14.320 1.00 92.69 169 ASP A O 1
ATOM 1406 N N . ASN A 1 170 ? 3.145 0.550 12.211 1.00 91.56 170 ASN A N 1
ATOM 1407 C CA . ASN A 1 170 ? 4.180 1.415 11.641 1.00 91.56 170 ASN A CA 1
ATOM 1408 C C . ASN A 1 170 ? 3.722 2.236 10.424 1.00 91.56 170 ASN A C 1
ATOM 1410 O O . ASN A 1 170 ? 4.494 3.052 9.930 1.00 91.56 170 ASN A O 1
ATOM 1414 N N . TYR A 1 171 ? 2.492 2.081 9.930 1.00 88.50 171 TYR A N 1
ATOM 1415 C CA . TYR A 1 171 ? 2.022 2.802 8.735 1.00 88.50 171 TYR A CA 1
ATOM 1416 C C . TYR A 1 171 ? 1.532 4.239 9.009 1.00 88.50 171 TYR A C 1
ATOM 1418 O O . TYR A 1 171 ? 1.480 5.077 8.101 1.00 88.50 171 TYR A O 1
ATOM 1426 N N . SER A 1 172 ? 1.094 4.531 10.238 1.00 83.62 172 SER A N 1
ATOM 1427 C CA . SER A 1 172 ? 0.324 5.750 10.530 1.00 83.62 172 SER A CA 1
ATOM 1428 C C . SER A 1 172 ? 1.183 6.974 10.836 1.00 83.62 172 SER A C 1
ATOM 1430 O O . SER A 1 172 ? 0.720 8.102 10.678 1.00 83.62 172 SER A O 1
ATOM 1432 N N . TYR A 1 173 ? 2.417 6.772 11.290 1.00 74.12 173 TYR A N 1
ATOM 1433 C CA . TYR A 1 173 ? 3.328 7.842 11.689 1.00 74.12 173 TYR A CA 1
ATOM 1434 C C . TYR A 1 173 ? 4.422 8.008 10.647 1.00 74.12 173 TYR A C 1
ATOM 1436 O O . TYR A 1 173 ? 4.977 7.017 10.195 1.00 74.12 173 TYR A O 1
ATOM 1444 N N . GLY A 1 174 ? 4.782 9.234 10.279 1.00 68.06 174 GLY A N 1
ATOM 1445 C CA . GLY A 1 174 ? 5.965 9.438 9.452 1.00 68.06 174 GLY A CA 1
ATOM 1446 C C . GLY A 1 174 ? 6.000 10.772 8.732 1.00 68.06 174 GLY A C 1
ATOM 1447 O O . GLY A 1 174 ? 5.077 11.582 8.818 1.00 68.06 174 GLY A O 1
ATOM 1448 N N . LYS A 1 175 ? 7.100 10.964 7.997 1.00 59.53 175 LYS A N 1
ATOM 1449 C CA . LYS A 1 175 ? 7.436 12.177 7.234 1.00 59.53 175 LYS A CA 1
ATOM 1450 C C . LYS A 1 175 ? 6.336 12.606 6.255 1.00 59.53 175 LYS A C 1
ATOM 1452 O O . LYS A 1 175 ? 6.304 13.760 5.844 1.00 59.53 175 LYS A O 1
ATOM 1457 N N . TYR A 1 176 ? 5.465 11.674 5.881 1.00 59.34 176 TYR A N 1
ATOM 1458 C CA . TYR A 1 176 ? 4.503 11.831 4.804 1.00 59.34 176 TYR A CA 1
ATOM 1459 C C . TYR A 1 176 ? 3.066 12.100 5.276 1.00 59.34 176 TYR A C 1
ATOM 1461 O O . TYR A 1 176 ? 2.182 12.147 4.430 1.00 59.34 176 TYR A O 1
ATOM 1469 N N . ASN A 1 177 ? 2.803 12.296 6.582 1.00 58.59 177 ASN A N 1
ATOM 1470 C CA . ASN A 1 177 ? 1.428 12.278 7.099 1.00 58.59 177 ASN A CA 1
ATOM 1471 C C . ASN A 1 177 ? 0.916 13.554 7.797 1.00 58.59 177 ASN A C 1
ATOM 1473 O O . ASN A 1 177 ? 1.464 14.000 8.803 1.00 58.59 177 ASN A O 1
ATOM 1477 N N . TYR A 1 178 ? -0.242 14.021 7.305 1.00 51.53 178 TYR A N 1
ATOM 1478 C CA . TYR A 1 178 ? -1.253 14.823 8.015 1.00 51.53 178 TYR A CA 1
ATOM 1479 C C . TYR A 1 178 ? -2.677 14.278 7.745 1.00 51.53 178 TYR A C 1
ATOM 1481 O O . TYR A 1 178 ? -3.638 15.038 7.721 1.00 51.53 178 TYR A O 1
ATOM 1489 N N . TYR A 1 179 ? -2.846 12.973 7.489 1.00 60.12 179 TYR A N 1
ATOM 1490 C CA . TYR A 1 179 ? -4.161 12.422 7.139 1.00 60.12 179 TYR A CA 1
ATOM 1491 C C . TYR A 1 179 ? -4.740 11.497 8.210 1.00 60.12 179 TYR A C 1
ATOM 1493 O O . TYR A 1 179 ? -4.050 10.722 8.875 1.00 60.12 179 TYR A O 1
ATOM 1501 N N . GLN A 1 180 ? -6.051 11.638 8.374 1.00 70.94 180 GLN A N 1
ATOM 1502 C CA . GLN A 1 180 ? -6.906 10.853 9.246 1.00 70.94 180 GLN A CA 1
ATOM 1503 C C . GLN A 1 180 ? -6.946 9.393 8.764 1.00 70.94 180 GLN A C 1
ATOM 1505 O O . GLN A 1 180 ? -7.148 9.148 7.580 1.00 70.94 180 GLN A O 1
ATOM 1510 N N . THR A 1 181 ? -6.779 8.414 9.659 1.00 79.25 181 THR A N 1
ATOM 1511 C CA . THR A 1 181 ? -7.058 7.007 9.318 1.00 79.25 181 THR A CA 1
ATOM 1512 C C . THR A 1 181 ? -8.557 6.768 9.384 1.00 79.25 181 THR A C 1
ATOM 1514 O O . THR A 1 181 ? -9.169 7.046 10.416 1.00 79.25 181 THR A O 1
ATOM 1517 N N . ILE A 1 182 ? -9.133 6.201 8.325 1.00 84.62 182 ILE A N 1
ATOM 1518 C CA . ILE A 1 182 ? -10.556 5.868 8.258 1.00 84.62 182 ILE A CA 1
ATOM 1519 C C . ILE A 1 182 ? -10.742 4.361 8.438 1.00 84.62 182 ILE A C 1
ATOM 1521 O O . ILE A 1 182 ? -10.202 3.560 7.677 1.00 84.62 182 ILE A O 1
ATOM 1525 N N . PHE A 1 183 ? -11.536 3.981 9.437 1.00 87.44 183 PHE A N 1
ATOM 1526 C CA . PHE A 1 183 ? -12.033 2.618 9.613 1.00 87.44 183 PHE A CA 1
ATOM 1527 C C . PHE A 1 183 ? -13.508 2.573 9.250 1.00 87.44 183 PHE A C 1
ATOM 1529 O O . PHE A 1 183 ? -14.282 3.417 9.699 1.00 87.44 183 PHE A O 1
ATOM 1536 N N . TYR A 1 184 ? -13.896 1.570 8.476 1.00 86.25 184 TYR A N 1
ATOM 1537 C CA . TYR A 1 184 ? -15.279 1.338 8.092 1.00 86.25 184 TYR A CA 1
ATOM 1538 C C . TYR A 1 184 ? -15.901 0.276 8.975 1.00 86.25 184 TYR A C 1
ATOM 1540 O O . TYR A 1 184 ? -15.256 -0.721 9.309 1.00 86.25 184 TYR A O 1
ATOM 1548 N N . TYR A 1 185 ? -17.154 0.498 9.348 1.00 83.75 185 TYR A N 1
ATOM 1549 C CA . TYR A 1 185 ? -17.779 -0.232 10.432 1.00 83.75 185 TYR A CA 1
ATOM 1550 C C . TYR A 1 185 ? -19.249 -0.541 10.137 1.00 83.75 185 TYR A C 1
ATOM 1552 O O . TYR A 1 185 ? -20.007 0.349 9.755 1.00 83.75 185 TYR A O 1
ATOM 1560 N N . ASN A 1 186 ? -19.656 -1.795 10.333 1.00 75.81 186 ASN A N 1
ATOM 1561 C CA . ASN A 1 186 ? -21.054 -2.218 10.228 1.00 75.81 186 ASN A CA 1
ATOM 1562 C C . ASN A 1 186 ? -21.753 -2.128 11.595 1.00 75.81 186 ASN A C 1
ATOM 1564 O O . ASN A 1 186 ? -21.115 -2.276 12.627 1.00 75.81 186 ASN A O 1
ATOM 1568 N N . ASN A 1 187 ? -23.076 -1.943 11.612 1.00 66.06 187 ASN A N 1
ATOM 1569 C CA . ASN A 1 187 ? -23.904 -1.955 12.834 1.00 66.06 187 ASN A CA 1
ATOM 1570 C C . ASN A 1 187 ? -23.565 -0.860 13.853 1.00 66.06 187 ASN A C 1
ATOM 1572 O O . ASN A 1 187 ? -23.274 -1.110 15.021 1.00 66.06 187 ASN A O 1
ATOM 1576 N N . TYR A 1 188 ? -23.643 0.378 13.392 1.00 66.12 188 TYR A N 1
ATOM 1577 C CA . TYR A 1 188 ? -23.432 1.545 14.225 1.00 66.12 188 TYR A CA 1
ATOM 1578 C C . TYR A 1 188 ? -24.689 1.878 15.043 1.00 66.12 188 TYR A C 1
ATOM 1580 O O . TYR A 1 188 ? -25.744 2.162 14.474 1.00 66.12 188 TYR A O 1
ATOM 1588 N N . ASP A 1 189 ? -24.593 1.860 16.374 1.00 66.31 189 ASP A N 1
ATOM 1589 C CA . ASP A 1 189 ? -25.678 2.348 17.229 1.00 66.31 189 ASP A CA 1
ATOM 1590 C C . ASP A 1 189 ? -25.693 3.883 17.224 1.00 66.31 189 ASP A C 1
ATOM 1592 O O . ASP A 1 189 ? -24.989 4.552 17.984 1.00 66.31 189 ASP A O 1
ATOM 1596 N N . HIS A 1 190 ? -26.522 4.446 16.347 1.00 68.19 190 HIS A N 1
ATOM 1597 C CA . HIS A 1 190 ? -26.687 5.891 16.199 1.00 68.19 190 HIS A CA 1
ATOM 1598 C C . HIS A 1 190 ? -27.234 6.583 17.455 1.00 68.19 190 HIS A C 1
ATOM 1600 O O . HIS A 1 190 ? -27.127 7.803 17.561 1.00 68.19 190 HIS A O 1
ATOM 1606 N N . SER A 1 191 ? -27.808 5.845 18.412 1.00 71.94 191 SER A N 1
ATOM 1607 C CA . SER A 1 191 ? -28.331 6.439 19.645 1.00 71.94 191 SER A CA 1
ATOM 1608 C C . SER A 1 191 ? -27.223 6.872 20.616 1.00 71.94 191 SER A C 1
ATOM 1610 O O . SER A 1 191 ? -27.455 7.759 21.438 1.00 71.94 191 SER A O 1
ATOM 1612 N N . ASN A 1 192 ? -26.011 6.306 20.496 1.00 76.00 192 ASN A N 1
ATOM 1613 C CA . ASN A 1 192 ? -24.864 6.629 21.352 1.00 76.00 192 ASN A CA 1
ATOM 1614 C C . ASN A 1 192 ? -23.514 6.632 20.600 1.00 76.00 192 ASN A C 1
ATOM 1616 O O . ASN A 1 192 ? -22.475 6.205 21.110 1.00 76.00 192 ASN A O 1
ATOM 1620 N N . GLU A 1 193 ? -23.538 7.144 19.370 1.00 75.12 193 GLU A N 1
ATOM 1621 C CA . GLU A 1 193 ? -22.408 7.267 18.438 1.00 75.12 193 GLU A CA 1
ATOM 1622 C C . GLU A 1 193 ? -21.105 7.772 19.089 1.00 75.12 193 GLU A C 1
ATOM 1624 O O . GLU A 1 193 ? -20.021 7.218 18.871 1.00 75.12 193 GLU A O 1
ATOM 1629 N N . LEU A 1 194 ? -21.192 8.827 19.902 1.00 81.38 194 LEU A N 1
ATOM 1630 C CA . LEU A 1 194 ? -20.014 9.464 20.489 1.00 81.38 194 LEU A CA 1
ATOM 1631 C C . LEU A 1 194 ? -19.281 8.534 21.463 1.00 81.38 194 LEU A C 1
ATOM 1633 O O . LEU A 1 194 ? -18.058 8.406 21.404 1.00 81.38 194 LEU A O 1
ATOM 1637 N N . GLU A 1 195 ? -20.017 7.885 22.363 1.00 83.75 195 GLU A N 1
ATOM 1638 C CA . GLU A 1 195 ? -19.420 6.978 23.341 1.00 83.75 195 GLU A CA 1
ATOM 1639 C C . GLU A 1 195 ? -18.930 5.699 22.657 1.00 83.75 195 GLU A C 1
ATOM 1641 O O . GLU A 1 195 ? -17.825 5.228 22.933 1.00 83.75 195 GLU A O 1
ATOM 1646 N N . TYR A 1 196 ? -19.693 5.196 21.684 1.00 79.94 196 TYR A N 1
ATOM 1647 C CA . TYR A 1 196 ? -19.310 4.037 20.889 1.00 79.94 196 TYR A CA 1
ATOM 1648 C C . TYR A 1 196 ? -17.978 4.247 20.155 1.00 79.94 196 TYR A C 1
ATOM 1650 O O . TYR A 1 196 ? -17.034 3.463 20.296 1.00 79.94 196 TYR A O 1
ATOM 1658 N N . THR A 1 197 ? -17.851 5.353 19.416 1.00 84.44 197 THR A N 1
ATOM 1659 C CA . THR A 1 197 ? -16.611 5.678 18.694 1.00 84.44 197 THR A CA 1
ATOM 1660 C C . THR A 1 197 ? -15.438 5.913 19.625 1.00 84.44 197 THR A C 1
ATOM 1662 O O . THR A 1 197 ? -14.317 5.519 19.301 1.00 84.44 197 THR A O 1
ATOM 1665 N N . LYS A 1 198 ? -15.665 6.526 20.788 1.00 88.44 198 LYS A N 1
ATOM 1666 C CA . LYS A 1 198 ? -14.630 6.716 21.806 1.00 88.44 198 LYS A CA 1
ATOM 1667 C C . LYS A 1 198 ? -14.093 5.375 22.310 1.00 88.44 198 LYS A C 1
ATOM 1669 O O . LYS A 1 198 ? -12.874 5.198 22.363 1.00 88.44 198 LYS A O 1
ATOM 1674 N N . GLN A 1 199 ? -14.974 4.424 22.619 1.00 88.94 199 GLN A N 1
ATOM 1675 C CA . GLN A 1 199 ? -14.585 3.085 23.066 1.00 88.94 199 GLN A CA 1
ATOM 1676 C C . GLN A 1 199 ? -13.847 2.312 21.972 1.00 88.94 199 GLN A C 1
ATOM 1678 O O . GLN A 1 199 ? -12.792 1.738 22.238 1.00 88.94 199 GLN A O 1
ATOM 1683 N N . LEU A 1 200 ? -14.336 2.343 20.730 1.00 88.62 200 LEU A N 1
ATOM 1684 C CA . LEU A 1 200 ? -13.670 1.676 19.612 1.00 88.62 200 LEU A CA 1
ATOM 1685 C C . LEU A 1 200 ? -12.273 2.256 19.350 1.00 88.62 200 LEU A C 1
ATOM 1687 O O . LEU A 1 200 ? -11.311 1.503 19.216 1.00 88.62 200 LEU A O 1
ATOM 1691 N N . LYS A 1 201 ? -12.123 3.587 19.354 1.00 90.38 201 LYS A N 1
ATOM 1692 C CA . LYS A 1 201 ? -10.808 4.238 19.228 1.00 90.38 201 LYS A CA 1
ATOM 1693 C C . LYS A 1 201 ? -9.855 3.809 20.343 1.00 90.38 201 LYS A C 1
ATOM 1695 O O . LYS A 1 201 ? -8.681 3.576 20.069 1.00 90.38 201 LYS A O 1
ATOM 1700 N N . ALA A 1 202 ? -10.346 3.679 21.576 1.00 91.69 202 ALA A N 1
ATOM 1701 C CA . ALA A 1 202 ? -9.543 3.187 22.692 1.00 91.69 202 ALA A CA 1
ATOM 1702 C C . ALA A 1 202 ? -9.113 1.722 22.491 1.00 91.69 202 ALA A C 1
ATOM 1704 O O . ALA A 1 202 ? -7.931 1.423 22.640 1.00 91.69 202 ALA A O 1
ATOM 1705 N N . LYS A 1 203 ? -10.028 0.832 22.069 1.00 92.31 203 LYS A N 1
ATOM 1706 C CA . LYS A 1 203 ? -9.700 -0.567 21.729 1.00 92.31 203 LYS A CA 1
ATOM 1707 C C . LYS A 1 203 ? -8.635 -0.653 20.633 1.00 92.31 203 LYS A C 1
ATOM 1709 O O . LYS A 1 203 ? -7.718 -1.461 20.734 1.00 92.31 203 LYS A O 1
ATOM 1714 N N . ILE A 1 204 ? -8.742 0.185 19.598 1.00 91.94 204 I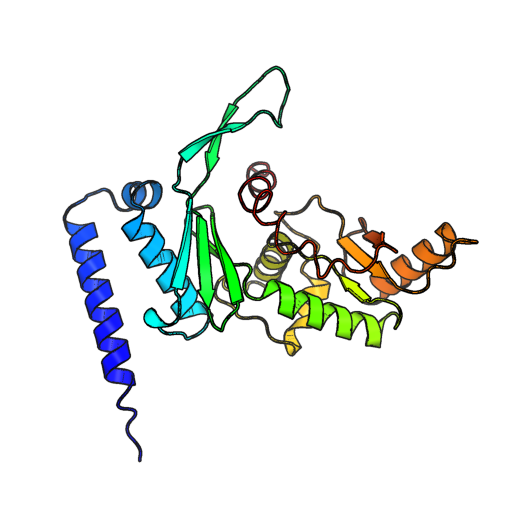LE A N 1
ATOM 1715 C CA . ILE A 1 204 ? -7.761 0.230 18.507 1.00 91.94 204 ILE A CA 1
ATOM 1716 C C . ILE A 1 204 ? -6.384 0.622 19.046 1.00 91.94 204 ILE A C 1
ATOM 1718 O O . ILE A 1 204 ? -5.412 -0.100 18.827 1.00 91.94 204 ILE A O 1
ATOM 1722 N N . LYS A 1 205 ? -6.307 1.719 19.805 1.00 91.12 205 LYS A N 1
ATOM 1723 C CA . LYS A 1 205 ? -5.046 2.226 20.367 1.00 91.12 205 LYS A CA 1
ATOM 1724 C C . LYS A 1 205 ? -4.403 1.293 21.398 1.00 91.12 205 LYS A C 1
ATOM 1726 O O . LYS A 1 205 ? -3.192 1.347 21.573 1.00 91.12 205 LYS A O 1
ATOM 1731 N N . ASP A 1 206 ? -5.179 0.429 22.053 1.00 94.06 206 ASP A N 1
ATOM 1732 C CA . ASP A 1 206 ? -4.646 -0.619 22.937 1.00 94.06 206 AS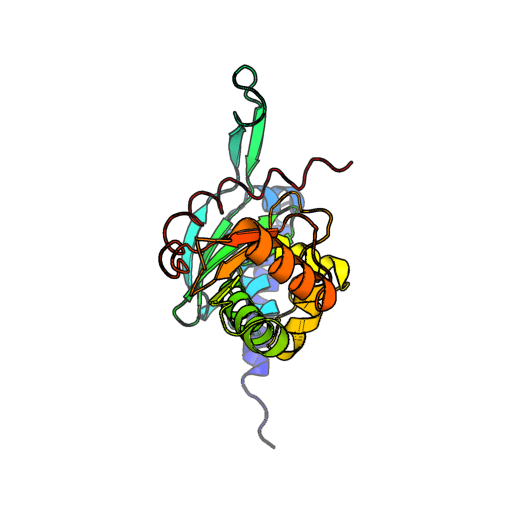P A CA 1
ATOM 1733 C C . ASP A 1 206 ? -3.893 -1.717 22.162 1.00 94.06 206 ASP A C 1
ATOM 1735 O O . ASP A 1 206 ? -2.961 -2.331 22.680 1.00 94.06 206 ASP A O 1
ATOM 1739 N N . LYS A 1 207 ? -4.289 -1.987 20.910 1.00 94.50 207 LYS A N 1
ATOM 1740 C CA . LYS A 1 207 ? -3.778 -3.124 20.125 1.00 94.50 207 LYS A CA 1
ATOM 1741 C C . LYS A 1 207 ? -2.752 -2.753 19.068 1.00 94.50 207 LYS A C 1
ATOM 1743 O O . LYS A 1 207 ? -1.892 -3.585 18.755 1.00 94.50 207 LYS A O 1
ATOM 1748 N N . ILE A 1 208 ? -2.853 -1.558 18.496 1.00 91.75 208 ILE A N 1
ATOM 1749 C CA . ILE A 1 208 ? -1.971 -1.102 17.421 1.00 91.75 208 ILE A CA 1
ATOM 1750 C C . ILE A 1 208 ? -1.447 0.305 17.685 1.00 91.75 208 ILE A C 1
ATOM 1752 O O . ILE A 1 208 ? -2.133 1.152 18.261 1.00 91.75 208 ILE A O 1
ATOM 1756 N N . LYS A 1 209 ? -0.218 0.561 17.235 1.00 88.12 209 LYS A N 1
ATOM 1757 C CA . LYS A 1 209 ? 0.386 1.895 17.300 1.00 88.12 209 LYS A CA 1
ATOM 1758 C C . LYS A 1 209 ? -0.142 2.742 16.145 1.00 88.12 209 LYS A C 1
ATOM 1760 O O . LYS A 1 209 ? 0.326 2.609 15.020 1.00 88.12 209 LYS A O 1
ATOM 1765 N N . ILE A 1 210 ? -1.101 3.616 16.438 1.00 85.88 210 ILE A N 1
ATOM 1766 C CA . ILE A 1 210 ? -1.785 4.437 15.436 1.00 85.88 210 ILE A CA 1
ATOM 1767 C C . ILE A 1 210 ? -1.914 5.904 15.855 1.00 85.88 210 ILE A C 1
ATOM 1769 O O . ILE A 1 210 ? -2.126 6.197 17.032 1.00 85.88 210 ILE A O 1
ATOM 1773 N N . SER A 1 211 ? -1.840 6.822 14.883 1.00 79.31 211 SER A N 1
ATOM 1774 C CA . SER A 1 211 ? -2.048 8.257 15.109 1.00 79.31 211 SER A CA 1
ATOM 1775 C C . SER A 1 211 ? -3.399 8.562 15.772 1.00 79.31 211 SER A C 1
ATOM 1777 O O . SER A 1 211 ? -4.374 7.820 15.644 1.00 79.31 211 SER A O 1
ATOM 1779 N N . ASP A 1 212 ? -3.478 9.691 16.482 1.00 75.31 212 ASP A N 1
ATOM 1780 C CA . ASP A 1 212 ? -4.704 10.074 17.193 1.00 75.31 212 ASP A CA 1
ATOM 1781 C C . ASP A 1 212 ? -5.863 10.453 16.258 1.00 75.31 212 ASP A C 1
ATOM 1783 O O . ASP A 1 212 ? -7.027 10.436 16.673 1.00 75.31 212 ASP A O 1
ATOM 1787 N N . TYR A 1 213 ? -5.558 10.749 14.994 1.00 80.00 213 TYR A N 1
ATOM 1788 C CA . TYR A 1 213 ? -6.510 11.159 13.968 1.00 80.00 213 TYR A CA 1
ATOM 1789 C C . TYR A 1 213 ? -7.229 9.946 13.369 1.00 80.00 213 TYR A C 1
ATOM 1791 O O . TYR A 1 213 ? -6.991 9.557 12.230 1.00 80.00 213 TYR A O 1
ATOM 1799 N N . ILE A 1 214 ? -8.130 9.349 14.149 1.00 84.50 214 ILE A N 1
ATOM 1800 C CA . ILE A 1 214 ? -8.960 8.214 13.729 1.00 84.50 214 ILE A CA 1
ATOM 1801 C C . ILE A 1 214 ? -10.381 8.688 13.400 1.00 84.50 214 ILE A C 1
ATOM 1803 O O . ILE A 1 214 ? -11.056 9.291 14.246 1.00 84.50 214 ILE A O 1
ATOM 1807 N N . HIS A 1 215 ? -10.857 8.358 12.200 1.00 85.75 215 HIS A N 1
ATOM 1808 C CA . HIS A 1 215 ? -12.262 8.405 11.806 1.00 85.75 215 HIS A CA 1
ATOM 1809 C C . HIS A 1 215 ? -12.869 7.009 11.844 1.00 85.75 215 HIS A C 1
ATOM 1811 O O . HIS A 1 215 ? -12.257 6.050 11.376 1.00 85.75 215 HIS A O 1
ATOM 1817 N N . ILE A 1 216 ? -14.095 6.921 12.345 1.00 86.50 216 ILE A N 1
ATOM 1818 C CA . ILE A 1 216 ? -14.928 5.733 12.204 1.00 86.50 216 ILE A CA 1
ATOM 1819 C C . ILE A 1 216 ? -16.058 6.130 11.260 1.00 86.50 216 ILE A C 1
ATOM 1821 O O . ILE A 1 216 ? -16.796 7.065 11.560 1.00 86.50 216 ILE A O 1
ATOM 1825 N N . SER A 1 217 ? -16.146 5.457 10.118 1.00 82.44 217 SER A N 1
ATOM 1826 C CA . SER A 1 217 ? -17.177 5.671 9.112 1.00 82.44 217 SER A CA 1
ATOM 1827 C C . SER A 1 217 ? -18.176 4.519 9.139 1.00 82.44 217 SER A C 1
ATOM 1829 O O . SER A 1 217 ? -17.796 3.349 9.128 1.00 82.44 217 SER A O 1
ATOM 1831 N N . ASN A 1 218 ? -19.459 4.861 9.140 1.00 74.88 218 ASN A N 1
ATOM 1832 C CA . ASN A 1 218 ? -20.579 3.931 8.969 1.00 74.88 218 ASN A CA 1
ATOM 1833 C C . ASN A 1 218 ? -21.081 3.885 7.515 1.00 74.88 218 ASN A C 1
ATOM 1835 O O . ASN A 1 218 ? -22.094 3.250 7.220 1.00 74.88 218 ASN A O 1
ATOM 1839 N N . SER A 1 219 ? -20.388 4.575 6.604 1.00 67.81 219 SER A N 1
ATOM 1840 C CA . SER A 1 219 ? -20.676 4.501 5.179 1.00 67.81 219 SER A CA 1
ATOM 1841 C C . SER A 1 219 ? -20.396 3.077 4.687 1.00 67.81 219 SER A C 1
ATOM 1843 O O . SER A 1 219 ? -19.427 2.464 5.153 1.00 67.81 219 SER A O 1
ATOM 1845 N N . PRO A 1 220 ? -21.197 2.523 3.756 1.00 62.34 220 PRO A N 1
ATOM 1846 C CA . PRO A 1 220 ? -20.881 1.238 3.145 1.00 62.34 220 PRO A CA 1
ATOM 1847 C C . PRO A 1 220 ? -19.436 1.260 2.650 1.00 62.34 220 PRO A C 1
ATOM 1849 O O . PRO A 1 220 ? -19.080 2.161 1.889 1.00 62.34 220 PRO A O 1
ATOM 1852 N N . TYR A 1 221 ? -18.618 0.287 3.093 1.00 59.84 221 TYR A N 1
ATOM 1853 C CA . TYR A 1 221 ? -17.205 0.220 2.714 1.00 59.84 221 TYR A CA 1
ATOM 1854 C C . TYR A 1 221 ? -17.118 0.345 1.195 1.00 59.84 221 TYR A C 1
ATOM 1856 O O . TYR A 1 221 ? -17.641 -0.529 0.486 1.00 59.84 221 TYR A O 1
ATOM 1864 N N . PRO A 1 222 ? -16.537 1.435 0.672 1.00 54.31 222 PRO A N 1
ATOM 1865 C CA . PRO A 1 222 ? -16.636 1.738 -0.732 1.00 54.31 222 PRO A CA 1
ATOM 1866 C C . PRO A 1 222 ? -15.671 0.844 -1.506 1.00 54.31 222 PRO A C 1
ATOM 1868 O O . PRO A 1 222 ? -14.660 1.297 -2.034 1.00 54.31 222 PRO A O 1
ATOM 1871 N N . LYS A 1 223 ? -16.030 -0.432 -1.692 1.00 46.69 223 LYS A N 1
ATOM 1872 C CA . LYS A 1 223 ? -15.422 -1.278 -2.729 1.00 46.69 223 LYS A CA 1
ATOM 1873 C C . LYS A 1 223 ? -15.492 -0.584 -4.103 1.00 46.69 223 LYS A C 1
ATOM 1875 O O . LYS A 1 223 ? -14.665 -0.850 -4.965 1.00 46.69 223 LYS A O 1
ATOM 1880 N N . LEU A 1 224 ? -16.460 0.327 -4.285 1.00 36.00 224 LEU A N 1
ATOM 1881 C CA . LEU A 1 224 ? -16.838 0.978 -5.542 1.00 36.00 224 LEU A CA 1
ATOM 1882 C C . LEU A 1 224 ? -16.212 2.362 -5.819 1.00 36.00 224 LEU A C 1
ATOM 1884 O O . LEU A 1 224 ? -16.203 2.762 -6.979 1.00 36.00 224 LEU A O 1
ATOM 1888 N N . PHE A 1 225 ? -15.636 3.081 -4.844 1.00 35.94 225 PHE A N 1
ATOM 1889 C CA . PHE A 1 225 ? -14.965 4.372 -5.137 1.00 35.94 225 PHE A CA 1
ATOM 1890 C C . PHE A 1 225 ? -13.537 4.205 -5.700 1.00 35.94 225 PHE A C 1
ATOM 1892 O O . PHE A 1 225 ? -12.897 5.181 -6.098 1.00 35.94 225 PHE A O 1
ATOM 1899 N N . LYS A 1 226 ? -13.050 2.958 -5.798 1.00 44.03 226 LYS A N 1
ATOM 1900 C CA . LYS A 1 226 ? -11.688 2.601 -6.230 1.00 44.03 226 LYS A CA 1
ATOM 1901 C C . LYS A 1 226 ? -11.370 2.908 -7.705 1.00 44.03 226 LYS A C 1
ATOM 1903 O O . LYS A 1 226 ? -10.194 2.999 -8.034 1.00 44.03 226 LYS A O 1
ATOM 1908 N N . ASN A 1 227 ? -12.369 3.125 -8.570 1.00 34.69 227 ASN A N 1
ATOM 1909 C CA . ASN A 1 227 ? -12.152 3.291 -10.019 1.00 34.69 227 ASN A CA 1
ATOM 1910 C C . ASN A 1 227 ? -12.107 4.738 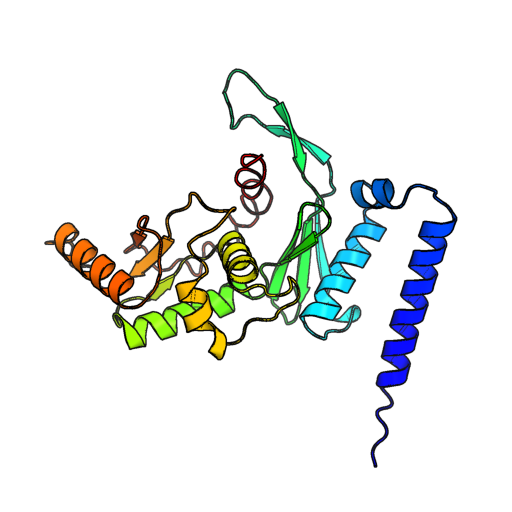-10.538 1.00 34.69 227 ASN A C 1
ATOM 1912 O O . ASN A 1 227 ? -11.697 4.935 -11.677 1.00 34.69 227 ASN A O 1
ATOM 1916 N N . THR A 1 228 ? -12.518 5.749 -9.767 1.00 32.50 228 THR A N 1
ATOM 1917 C CA . THR A 1 228 ? -12.696 7.107 -10.326 1.00 32.50 228 THR A CA 1
ATOM 1918 C C . THR A 1 228 ? -11.927 8.212 -9.605 1.00 32.50 228 THR A C 1
ATOM 1920 O O . THR A 1 228 ? -11.479 9.134 -10.279 1.00 32.50 228 THR A O 1
ATOM 1923 N N . ASN A 1 229 ? -11.660 8.110 -8.294 1.00 32.12 229 ASN A N 1
ATOM 1924 C CA . ASN A 1 229 ? -10.975 9.192 -7.560 1.00 32.12 229 ASN A CA 1
ATOM 1925 C C . ASN A 1 229 ? -9.471 8.991 -7.326 1.00 32.12 229 ASN A C 1
ATOM 1927 O O . ASN A 1 229 ? -8.745 9.983 -7.293 1.00 32.12 229 ASN A O 1
ATOM 1931 N N . LYS A 1 230 ? -8.938 7.757 -7.308 1.00 40.31 230 LYS A N 1
ATOM 1932 C CA . LYS A 1 230 ? -7.470 7.565 -7.369 1.00 40.31 230 LYS A CA 1
ATOM 1933 C C . LYS A 1 230 ? -6.884 8.055 -8.700 1.00 40.31 230 LYS A C 1
ATOM 1935 O O . LYS A 1 230 ? -5.734 8.471 -8.742 1.00 40.31 230 LYS A O 1
ATOM 1940 N N . ALA A 1 231 ? -7.698 8.123 -9.753 1.00 36.44 231 ALA A N 1
ATOM 1941 C CA . ALA A 1 231 ? -7.347 8.708 -11.045 1.00 36.44 231 ALA A CA 1
ATOM 1942 C C . ALA A 1 231 ? -7.444 10.249 -11.096 1.00 36.44 231 ALA A C 1
ATOM 1944 O O . ALA A 1 231 ? -7.183 10.825 -12.145 1.00 36.44 231 ALA A O 1
ATOM 1945 N N . ILE A 1 232 ? -7.783 10.940 -10.002 1.00 34.62 232 ILE A N 1
ATOM 1946 C CA . ILE A 1 232 ? -7.745 12.416 -9.914 1.00 34.62 232 ILE A CA 1
ATOM 1947 C C . ILE A 1 232 ? -6.806 12.842 -8.774 1.00 34.62 232 ILE A C 1
ATOM 1949 O O . ILE A 1 232 ? -5.955 13.713 -8.957 1.00 34.62 232 ILE A O 1
ATOM 1953 N N . GLU A 1 233 ? -6.842 12.138 -7.643 1.00 39.50 233 GLU A N 1
ATOM 1954 C CA . GLU A 1 233 ? -5.941 12.337 -6.502 1.00 39.50 233 GLU A CA 1
ATOM 1955 C C . GLU A 1 233 ? -4.561 11.684 -6.692 1.00 39.50 233 GLU A C 1
ATOM 1957 O O . GLU A 1 233 ? -3.536 12.285 -6.372 1.00 39.50 233 GLU A O 1
ATOM 1962 N N . GLY A 1 234 ? -4.472 10.520 -7.339 1.00 41.09 234 GLY A N 1
ATOM 1963 C CA . GLY A 1 234 ? -3.191 9.902 -7.713 1.00 41.09 234 GLY A CA 1
ATOM 1964 C C . GLY A 1 234 ? -2.376 10.764 -8.682 1.00 41.09 234 GLY A C 1
ATOM 1965 O O . GLY A 1 234 ? -1.147 10.721 -8.673 1.00 41.09 234 GLY A O 1
ATOM 1966 N N . TRP A 1 235 ? -3.034 11.645 -9.443 1.00 43.41 235 TRP A N 1
ATOM 1967 C CA . TRP A 1 235 ? -2.346 12.643 -10.261 1.00 43.41 235 TRP A CA 1
ATOM 1968 C C . TRP A 1 235 ? -2.224 14.017 -9.586 1.00 43.41 235 TRP A C 1
ATOM 1970 O O . TRP A 1 235 ? -1.504 14.870 -10.112 1.00 43.41 235 TRP A O 1
ATOM 1980 N N . GLY A 1 236 ? -2.902 14.261 -8.461 1.00 40.81 236 GLY A N 1
ATOM 1981 C CA . GLY A 1 236 ? -3.094 15.581 -7.855 1.00 40.81 236 GLY A CA 1
ATOM 1982 C C . GLY A 1 236 ? -2.500 15.775 -6.459 1.00 40.81 236 GLY A C 1
ATOM 1983 O O . GLY A 1 236 ? -1.856 16.793 -6.231 1.00 40.81 236 GLY A O 1
ATOM 1984 N N . THR A 1 237 ? -2.686 14.835 -5.534 1.00 38.53 237 THR A N 1
ATOM 1985 C CA . THR A 1 237 ? -2.639 15.129 -4.089 1.00 38.53 237 THR A CA 1
ATOM 1986 C C . THR A 1 237 ? -1.411 14.603 -3.349 1.00 38.53 237 THR A C 1
ATOM 1988 O O . THR A 1 237 ? -1.041 15.179 -2.331 1.00 38.53 237 THR A O 1
ATOM 1991 N N . HIS A 1 238 ? -0.675 13.624 -3.879 1.00 40.44 238 HIS A N 1
ATOM 1992 C CA . HIS A 1 238 ? 0.495 13.064 -3.174 1.00 40.44 238 HIS A CA 1
ATOM 1993 C C . HIS A 1 238 ? 1.761 13.950 -3.225 1.00 40.44 238 HIS A C 1
ATOM 1995 O O . HIS A 1 238 ? 2.839 13.539 -2.803 1.00 40.44 238 HIS A O 1
ATOM 2001 N N . TYR A 1 239 ? 1.659 15.182 -3.740 1.00 34.56 239 TYR A N 1
ATOM 2002 C CA . TYR A 1 239 ? 2.778 16.132 -3.799 1.00 34.56 239 TYR A CA 1
ATOM 2003 C C . TYR A 1 239 ? 2.798 17.161 -2.658 1.00 34.56 239 TYR A C 1
ATOM 2005 O O . TYR A 1 239 ? 3.817 17.835 -2.483 1.00 34.56 239 TYR A O 1
ATOM 2013 N N . TYR A 1 240 ? 1.728 17.289 -1.861 1.00 29.25 240 TYR A N 1
ATOM 2014 C CA . TYR A 1 240 ? 1.671 18.325 -0.820 1.00 29.25 240 TYR A CA 1
ATOM 2015 C C . TYR A 1 240 ? 2.408 17.969 0.473 1.00 29.25 240 TYR A C 1
ATOM 2017 O O . TYR A 1 240 ? 2.875 18.883 1.150 1.00 29.25 240 TYR A O 1
ATOM 2025 N N . SER A 1 241 ? 2.602 16.686 0.797 1.00 28.80 241 SER A N 1
ATOM 2026 C CA . SER A 1 241 ? 3.223 16.286 2.072 1.00 28.80 241 SER A CA 1
ATOM 2027 C C . SER A 1 241 ? 4.760 16.250 2.044 1.00 28.80 241 SER A C 1
ATOM 2029 O O . SER A 1 241 ? 5.399 16.327 3.089 1.00 28.80 241 SER A O 1
ATOM 2031 N N . ILE A 1 242 ? 5.395 16.191 0.866 1.00 30.86 242 ILE A N 1
ATOM 2032 C CA . ILE A 1 242 ? 6.823 15.810 0.767 1.00 30.86 242 ILE A CA 1
ATOM 2033 C C . ILE A 1 242 ? 7.783 17.009 0.722 1.00 30.86 242 ILE A C 1
ATOM 2035 O O . ILE A 1 242 ? 8.971 16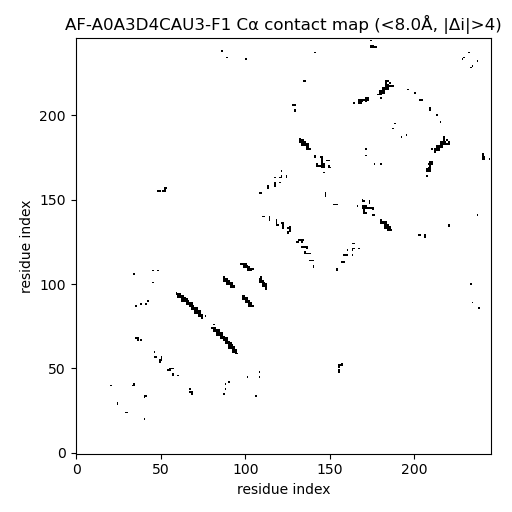.864 1.009 1.00 30.86 242 ILE A O 1
ATOM 2039 N N . LYS A 1 243 ? 7.292 18.212 0.402 1.00 27.06 243 LYS A N 1
ATOM 2040 C CA . LYS A 1 243 ? 8.139 19.410 0.240 1.00 27.06 243 LYS A CA 1
ATOM 2041 C C . LYS A 1 243 ? 8.255 20.321 1.466 1.00 27.06 243 LYS A C 1
ATOM 2043 O O . LYS A 1 243 ? 8.996 21.292 1.384 1.00 27.06 243 LYS A O 1
ATOM 2048 N N . ASN A 1 244 ? 7.587 20.017 2.580 1.00 31.00 244 ASN A N 1
ATOM 2049 C CA . ASN A 1 244 ? 7.516 20.936 3.726 1.00 31.00 244 ASN A CA 1
ATOM 2050 C C . ASN A 1 244 ? 8.334 20.506 4.961 1.00 31.00 244 ASN A C 1
ATOM 2052 O O . ASN A 1 244 ? 8.091 21.013 6.050 1.00 31.00 244 ASN A O 1
ATOM 2056 N N . TYR A 1 245 ? 9.332 19.631 4.806 1.00 28.19 245 TYR A N 1
ATOM 2057 C CA . TYR A 1 245 ? 10.318 19.374 5.865 1.00 28.19 245 TYR A CA 1
ATOM 2058 C C . TYR A 1 245 ? 11.741 19.439 5.309 1.00 28.19 245 TYR A C 1
ATOM 2060 O O . TYR A 1 245 ? 12.351 18.404 5.034 1.00 28.19 245 TYR A O 1
ATOM 2068 N N . ASN A 1 246 ? 12.210 20.673 5.112 1.00 25.86 246 ASN A N 1
ATOM 2069 C CA . ASN A 1 246 ? 13.603 21.112 5.216 1.00 25.86 246 ASN A CA 1
ATOM 2070 C C . ASN A 1 246 ? 13.596 22.547 5.741 1.00 25.86 246 ASN A C 1
ATOM 2072 O O . ASN A 1 246 ? 12.850 23.359 5.149 1.00 25.86 246 ASN A O 1
#

Foldseek 3Di:
DDDPPVVVVVVVVVVVVVVVVCVVCVVDPQPVPCCQFVPVVVVVVLLVLVCLLVVDDSVQKDWDDKDAKDWDFDCPPDVVDTDTDIAHIKTWIAGPNDIKMWGDDPNDIAICRCVVVLFVLLQVCCCVQQNVQFDTKDDDRQLVVQLCVQVVHDSSHDDDSVCNQSSQQGRADDLQDPDAIEIEGEDQPPVPNPVVVVVSLVSSVVRHNHDPRYHYDPPDPPPPVVPPVCVVCVRPPSPPRNPPDD

Mean predicted aligned error: 12.56 Å

Nearest PDB structures (foldseek):
  3gr1-assembly2_F-5  TM=4.968E-01  e=6.236E+00  Salmonella enterica subsp. enterica serovar Typhimurium
  7syr-assembly1_I  TM=5.120E-01  e=7.041E+00  Oryctolagus cuniculus
  8tm3-assembly1_d  TM=2.082E-01  e=2.362E+00  Homo sapiens
  8axn-assembly1_A  TM=2.281E-01  e=5.869E+00  Shigella flexneri

Solvent-accessible surface area (backbone atoms only — not comparable to full-atom values): 14456 Å² total; per-residue (Å²): 136,86,78,68,76,62,56,62,55,54,53,49,52,52,49,53,50,52,49,52,50,45,58,61,46,74,78,36,106,36,65,78,55,43,64,63,70,39,62,73,62,46,50,52,50,51,48,52,50,49,23,64,35,68,78,46,58,71,87,57,56,43,79,75,50,70,50,73,46,46,77,46,80,40,56,88,84,35,96,90,48,72,42,88,39,80,45,59,40,32,36,33,34,35,44,95,93,40,77,33,47,38,42,45,55,96,93,41,68,47,68,50,74,5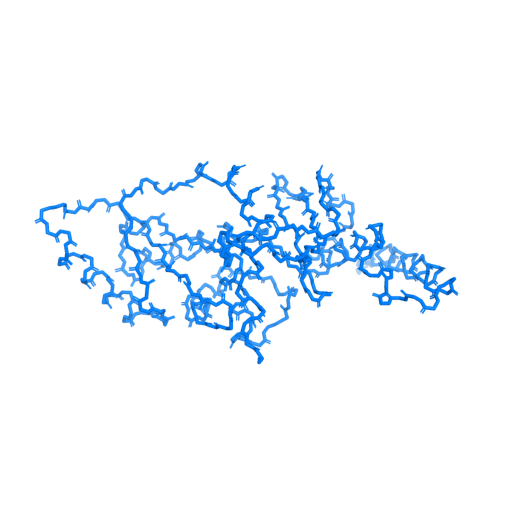8,50,66,60,50,32,52,42,43,24,58,49,41,22,76,76,69,41,70,46,43,69,30,47,65,80,56,69,55,34,57,50,17,23,32,61,74,65,74,48,59,88,54,62,73,88,53,77,87,44,36,66,63,40,56,45,28,24,56,58,51,86,56,61,91,72,66,44,40,34,19,36,56,88,74,60,76,93,48,45,70,62,51,52,52,51,52,54,50,52,47,57,77,75,32,51,60,58,90,51,67,44,81,38,72,56,78,66,64,81,74,59,69,81,63,49,54,76,50,41,72,80,63,55,85,65,72,49,72,75,79,82,125

Secondary structure (DSSP, 8-state):
----HHHHHHHHHHHHHHHHH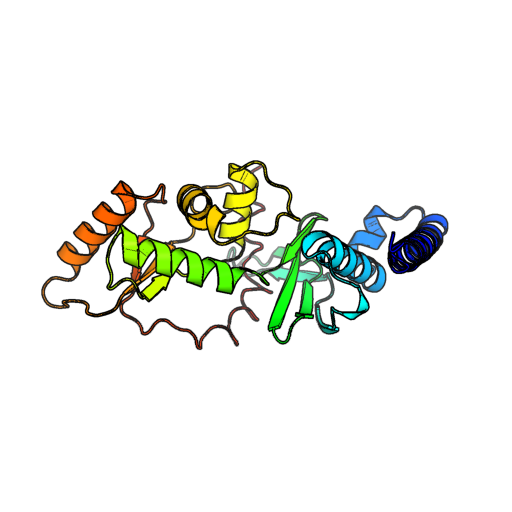HHHHHT-S-HHHHHHH-HHHHHHHHHHHHHHHHT--GGG-EEEEEEPPEEEEE-SS-TT--EEEEE--EEEEEETTEEEEEEEETTEEEE-TTHHHHHHHHHHHHHHHT-TTEEEE---HHHHHHHHHHTT--TT----GGGHHHHHTTSSSSTT----EEEEESS--TTSHHHHHHHHHHHHHHHS---S-EEEE-S---TTGGGTSHHHHTTTTTTSSSSS--

pLDDT: mean 73.68, std 19.95, range [25.86, 97.56]

Sequence (246 aa):
MITDKNSGKRDIGIKIISVLICLIVVSFPLSKAADKICYPYVKAKAVAYLCKKYDAKITDFKLIDSRHAGTYWDSSRDELFQFLAWKDFAFEFEYNGRKFFVNRNDGKFYDDYQLEDIENWCTEWLQKNIDENIVGIELIIDNYFNYIANCDKSNNYVLTKSDTKEFLDNYSYGKYNYYQTIFYYNNYDHSNELEYTKQLKAKIKDKIKISDYIHISNSPYPKLFKNTNKAIEGWGTHYYSIKNYN

Radius of gyration: 21.07 Å; Cα contacts (8 Å, |Δi|>4): 290; chains: 1; bounding box: 55×68×50 Å